Protein 1ZDR (pdb70)

Solvent-accessible surface area: 17623 Å² total; per-residue (Å²): 95,13,0,0,7,13,17,9,2,102,88,72,4,20,5,73,100,99,175,86,38,16,125,2,41,31,15,82,46,33,43,111,165,33,0,76,50,47,8,0,6,0,12,106,122,28,10,98,70,64,45,190,45,40,106,51,21,90,8,3,0,36,22,50,85,198,95,33,186,30,160,63,27,78,16,11,55,51,162,91,65,26,125,115,35,34,84,74,94,103,83,32,4,2,2,22,4,23,10,129,19,2,134,69,10,31,101,79,0,58,50,0,20,2,2,64,0,90,20,77,29,87,27,80,41,86,0,18,96,33,51,115,128,88,10,78,88,78,43,109,71,102,21,49,123,56,151,124,6,64,70,94,5,0,27,2,40,18,48,80,146,80,10,0,0,8,14,15,8,1,104,87,82,4,22,8,74,94,114,184,92,38,17,117,3,41,32,16,89,51,29,46,112,154,29,0,96,55,45,2,0,0,0,13,108,156,27,12,126,80,71,43,211,45,34,94,49,20,87,6,0,0,20,5,51,76,190,99,39,200,64,126,84,6,83,29,4,44,50,67,116,62,0,61,126,62,0,60,90,69,108,76,30,0,1,0,19,3,25,13,127,14,4,113,31,0,22,97,49,0,64,48,0,18,1,2,54,0,91,21,72,27,88,28,76,44,87,0,13,90,36,48,127,136,79,14,108,92,74,44,113,73,98,16,50,117,62,152,132,9,63,67,95,3,0,24,3,34,18,48,110

Organism: Geobacillus kaustophilus (strain HTA426) (NCBI:txid235909)

Secondary structure (DSSP, 8-state):
-EEEEEEEETT-EEEBTTB-SS--HHHHHHHHHHHTTSEEEEEHHHHHHH-SPPTTSEEEEE-S-TT---TT-EEE-SHHHHHHHHHT--S-EEEEE-HHHHHHHGGG--EEEEEEESS----SEEPPP--TTTEEEEEEEE---SSSS-S-EEEEEEEE-/-EEEEEEEETT-EEEBTTB-S---HHHHHHHHHHHTTSEEEE-HHHHHTT-S--TTSEEEEB-S-TT---SS---B-SHHHHTTTSTT-SS-EEEEE-HHHHHHTGGG--EEEEEEESS----SEEPPP--TTT-EEEEEEE---BTTB-S-EEEEEEE-

Sequence (321 aa):
MISHIVAMDENRVIGKDNRLPWHLPADLAYFKRVTMGHAIVMGRKTFEAIGRPLPGRDNVVVTGNRSFRPEGCLVLHSLEEVKQWIASRADEVFIIGGAELFRATMPIVDRLYVTKIFASFPGDTFYPPISDDEWEIVSYTPGGKDEKNPYEHAFIIYERKMISHIVAMDENRVIGKDNRLPWHLPADLAYFKRVTMGHAIVMGRKTFEAIGRPLPGRDNVVVTGNRSFRPEGCLVLHSLEEVKQWIASRADEVFIIGGAELFRATMPIVDRLYVTKIFASFPGDTFYPPISDDEWEIVSYTPGGKDEKNPYEHAFIIYER

CATH classification: 3.40.430.10

InterPro domains:
  IPR001796 Dihydrofolate reductase domain [PF00186] (1-160)
  IPR001796 Dihydrofolate reductase domain [PS51330] (1-160)
  IPR001796 Dihydrofolate reductase domain [cd00209] (2-159)
  IPR012259 Dihydrofolate reductase [PIRSF000194] (2-162)
  IPR012259 Dihydrofolate reductase [PTHR48069] (3-161)
  IPR017925 Dihydrofolate reductase conserved site [PS00075] (13-35)
  IPR024072 Dihydrofolate reductase-like domain superfamily [G3DSA:3.40.430.10] (1-164)
  IPR024072 Dihydrofolate reductase-like domain superfamily [SSF53597] (1-161)

Radius of gyration: 53.79 Å; Cα contacts (8 Å, |Δi|>4): 638; chains: 2; bounding box: 93×88×110 Å

Foldseek 3Di:
DEEEEAEAEPVQFGDDPLHGQFAAVVSVVVVCVVQAQEEEEEEDSVCVSVPADDPRYQYEYEDQDPVDDDPRYHYQRDPVSVVVVVVPDDDYYYHYDDLVVLVVCVVVHFKYWYKYWHDDGDHDGGHDDDDPQFKDWPDKAWDDDDPNGPTTIITTMIGTD/DEEEEAEAEPVQFRDDPLHGPFAAVVSVVVVCVVQAQAEEEEEDSVCVSVPDDDPRYQAEYEDQPPPDDQPNHNYAHDLVSVCVVPVPDPGYYYHYDDLVNQVSCVVSHFKYWYKYWHDDDDHDGGHDDDDPVQKDWPDKAWDDDDPRGPTTIITTMIGD

Structure (mmCIF, N/CA/C/O backbone):
data_1ZDR
#
_entry.id   1ZDR
#
_cell.length_a   104.650
_cell.length_b   104.650
_cell.length_c   116.370
_cell.angle_alpha   90.00
_cell.angle_beta   90.00
_cell.angle_gamma   90.00
#
_symmetry.space_group_name_H-M   'P 4 21 2'
#
loop_
_entity.id
_entity.type
_entity.pdbx_description
1 polymer 'dihydrofolate reductase'
2 non-polymer 'SULFATE ION'
3 non-polymer GLYCEROL
4 water water
#
loop_
_atom_site.group_PDB
_atom_site.id
_atom_site.type_symbol
_atom_site.label_atom_id
_atom_site.label_alt_id
_atom_site.label_comp_id
_atom_site.label_asym_id
_atom_site.label_entity_id
_atom_site.label_seq_id
_atom_site.pdbx_PDB_ins_code
_atom_site.Cartn_x
_atom_site.Cartn_y
_atom_site.Cartn_z
_atom_site.occupancy
_atom_site.B_iso_or_equiv
_atom_site.auth_seq_id
_atom_site.auth_comp_id
_atom_site.auth_asym_id
_atom_site.auth_atom_id
_atom_site.pdbx_PDB_model_num
ATOM 1 N N . MET A 1 1 ? 25.219 15.658 -4.437 1.00 30.20 1 MET A N 1
ATOM 2 C CA . MET A 1 1 ? 25.934 14.459 -4.960 1.00 36.51 1 MET A CA 1
ATOM 3 C C . MET A 1 1 ? 25.516 13.186 -4.209 1.00 29.08 1 MET A C 1
ATOM 4 O O . MET A 1 1 ? 24.816 13.256 -3.232 1.00 24.42 1 MET A O 1
ATOM 9 N N . ILE A 1 2 ? 26.057 12.050 -4.635 1.00 27.19 2 ILE A N 1
ATOM 10 C CA . ILE A 1 2 ? 25.768 10.756 -4.013 1.00 26.99 2 ILE A CA 1
ATOM 11 C C . ILE A 1 2 ? 27.020 10.365 -3.169 1.00 25.04 2 ILE A C 1
ATOM 12 O O . ILE A 1 2 ? 28.134 10.428 -3.680 1.00 22.08 2 ILE A O 1
ATOM 17 N N . SER A 1 3 ? 26.804 9.928 -1.929 1.00 22.36 3 SER A N 1
ATOM 18 C CA . SER A 1 3 ? 27.867 9.614 -0.967 1.00 21.10 3 SER A CA 1
ATOM 19 C C . SER A 1 3 ? 27.724 8.226 -0.335 1.00 26.76 3 SER A C 1
ATOM 20 O O . SER A 1 3 ? 26.627 7.691 -0.295 1.00 21.54 3 SER A O 1
ATOM 23 N N . HIS A 1 4 ? 28.827 7.638 0.142 1.00 22.42 4 HIS A N 1
ATOM 24 C CA . HIS A 1 4 ? 28.754 6.369 0.870 1.00 17.41 4 HIS A CA 1
ATOM 25 C C . HIS A 1 4 ? 28.926 6.805 2.342 1.00 18.13 4 HIS A C 1
ATOM 26 O O . HIS A 1 4 ? 29.659 7.753 2.623 1.00 18.82 4 HIS A O 1
ATOM 33 N N . ILE A 1 5 ? 28.262 6.153 3.282 1.00 15.14 5 ILE A N 1
ATOM 34 C CA . ILE A 1 5 ? 28.571 6.450 4.661 1.00 16.83 5 ILE A CA 1
ATOM 35 C C . ILE A 1 5 ? 28.681 5.057 5.257 1.00 24.99 5 ILE A C 1
ATOM 36 O O . ILE A 1 5 ? 27.778 4.214 5.077 1.00 21.74 5 ILE A O 1
ATOM 41 N N . VAL A 1 6 ? 29.777 4.802 5.965 1.00 22.56 6 VAL A N 1
ATOM 42 C CA . VAL A 1 6 ? 30.045 3.440 6.488 1.00 20.68 6 VAL A CA 1
ATOM 43 C C . VAL A 1 6 ? 31.004 3.456 7.678 1.00 24.57 6 VAL A C 1
ATOM 44 O O . VAL A 1 6 ? 31.844 4.350 7.821 1.00 20.40 6 VAL A O 1
ATOM 48 N N . ALA A 1 7 ? 30.872 2.456 8.534 1.00 18.81 7 ALA A N 1
ATOM 49 C CA . ALA A 1 7 ? 31.745 2.304 9.694 1.00 20.83 7 ALA A CA 1
ATOM 50 C C . ALA A 1 7 ? 32.402 0.950 9.469 1.00 16.05 7 ALA A C 1
ATOM 51 O O . ALA A 1 7 ? 31.703 -0.011 9.162 1.00 20.38 7 ALA A O 1
ATOM 53 N N . MET A 1 8 ? 33.733 0.894 9.586 1.00 19.52 8 MET A N 1
ATOM 54 C CA . MET A 1 8 ? 34.516 -0.330 9.336 1.00 18.85 8 MET A CA 1
ATOM 55 C C . MET A 1 8 ? 35.727 -0.374 10.280 1.00 24.00 8 MET A C 1
ATOM 56 O O . MET A 1 8 ? 36.197 0.666 10.742 1.00 19.73 8 MET A O 1
ATOM 61 N N . ASP A 1 9 ? 36.256 -1.572 10.521 1.00 21.17 9 ASP A N 1
ATOM 62 C CA . ASP A 1 9 ? 37.408 -1.699 11.414 1.00 19.52 9 ASP A CA 1
ATOM 63 C C . ASP A 1 9 ? 38.728 -1.717 10.625 1.00 20.81 9 ASP A C 1
ATOM 64 O O . ASP A 1 9 ? 38.744 -1.464 9.425 1.00 20.07 9 ASP A O 1
ATOM 69 N N . GLU A 1 10 ? 39.834 -2.053 11.279 1.00 19.90 10 GLU A N 1
ATOM 70 C CA . GLU A 1 10 ? 41.168 -2.024 10.652 1.00 22.43 10 GLU A CA 1
ATOM 71 C C . GLU A 1 10 ? 41.323 -2.948 9.497 1.00 25.16 10 GLU A C 1
ATOM 72 O O . GLU A 1 10 ? 42.270 -2.818 8.733 1.00 22.85 10 GLU A O 1
ATOM 78 N N . ASN A 1 11 ? 40.455 -3.963 9.431 1.00 18.05 11 ASN A N 1
ATOM 79 C CA . ASN A 1 11 ? 40.544 -4.886 8.300 1.00 23.45 11 ASN A CA 1
ATOM 80 C C . ASN A 1 11 ? 39.352 -4.688 7.359 1.00 24.74 11 ASN A C 1
ATOM 81 O O . ASN A 1 11 ? 39.049 -5.534 6.525 1.00 19.31 11 ASN A O 1
ATOM 86 N N . ARG A 1 12 ? 38.684 -3.549 7.513 1.00 22.07 12 ARG A N 1
ATOM 87 C CA . ARG A 1 12 ? 37.518 -3.183 6.705 1.00 19.06 12 ARG A CA 1
ATOM 88 C C . ARG A 1 12 ? 36.315 -4.020 6.952 1.00 21.05 12 ARG A C 1
ATOM 89 O O . ARG A 1 12 ? 35.436 -4.046 6.118 1.00 20.15 12 ARG A O 1
ATOM 97 N N . VAL A 1 13 ? 36.262 -4.704 8.093 1.00 19.27 13 VAL A N 1
ATOM 98 C CA . VAL A 1 13 ? 35.055 -5.466 8.409 1.00 21.86 13 VAL A CA 1
ATOM 99 C C . VAL A 1 13 ? 33.887 -4.479 8.551 1.00 21.75 13 VAL A C 1
ATOM 100 O O . VAL A 1 13 ? 34.027 -3.446 9.214 1.00 19.08 13 VAL A O 1
ATOM 104 N N . ILE A 1 14 ? 32.745 -4.783 7.950 1.00 18.44 14 ILE A N 1
ATOM 105 C CA . ILE A 1 14 ? 31.601 -3.909 8.173 1.00 21.24 14 ILE A CA 1
ATOM 106 C C . ILE A 1 14 ? 30.457 -4.700 8.804 1.00 28.41 14 ILE A C 1
ATOM 107 O O . ILE A 1 14 ? 29.433 -4.135 9.198 1.00 21.70 14 ILE A O 1
ATOM 112 N N . GLY A 1 15 ? 30.616 -6.010 8.921 1.00 18.09 15 GLY A N 1
ATOM 113 C CA . GLY A 1 15 ? 29.535 -6.774 9.553 1.00 20.54 15 GLY A CA 1
ATOM 114 C C . GLY A 1 15 ? 29.952 -8.212 9.869 1.00 23.55 15 GLY A C 1
ATOM 115 O O . GLY A 1 15 ? 30.964 -8.705 9.348 1.00 23.54 15 GLY A O 1
ATOM 116 N N . LYS A 1 16 ? 29.188 -8.870 10.744 1.00 22.71 16 LYS A N 1
ATOM 117 C CA . LYS A 1 16 ? 29.413 -10.272 11.104 1.00 22.19 16 LYS A CA 1
ATOM 118 C C . LYS A 1 16 ? 27.992 -10.837 11.427 1.00 30.84 16 LYS A C 1
ATOM 119 O O . LYS A 1 16 ? 27.327 -10.327 12.312 1.00 25.03 16 LYS A O 1
ATOM 125 N N . ASP A 1 17 ? 27.556 -11.869 10.717 1.00 25.53 17 ASP A N 1
ATOM 126 C CA . ASP A 1 17 ? 26.252 -12.524 10.957 1.00 36.46 17 ASP A CA 1
ATOM 127 C C . ASP A 1 17 ? 25.128 -11.485 10.892 1.00 39.62 17 ASP A C 1
ATOM 128 O O . ASP A 1 17 ? 24.260 -11.443 11.757 1.00 39.44 17 ASP A O 1
ATOM 133 N N . ASN A 1 18 ? 25.206 -10.629 9.888 1.00 34.43 18 ASN A N 1
ATOM 134 C CA . ASN A 1 18 ? 24.238 -9.583 9.665 1.00 42.06 18 ASN A CA 1
ATOM 135 C C . ASN A 1 18 ? 24.074 -8.595 10.764 1.00 42.05 18 ASN A C 1
ATOM 136 O O . ASN A 1 18 ? 23.068 -7.889 10.820 1.00 33.99 18 ASN A O 1
ATOM 141 N N . ARG A 1 19 ? 25.052 -8.547 11.654 1.00 31.40 19 ARG A N 1
ATOM 142 C CA . ARG A 1 19 ? 25.026 -7.559 12.721 1.00 29.55 19 ARG A CA 1
ATOM 143 C C . ARG A 1 19 ? 26.391 -6.872 12.771 1.00 35.07 19 ARG A C 1
ATOM 144 O O . ARG A 1 19 ? 27.320 -7.235 12.034 1.00 30.24 19 ARG A O 1
ATOM 152 N N . LEU A 1 20 ? 26.500 -5.884 13.646 1.00 31.19 20 LEU A N 1
ATOM 153 C CA . LEU A 1 20 ? 27.729 -5.135 13.863 1.00 38.82 20 LEU A CA 1
ATOM 154 C C . LEU A 1 20 ? 28.460 -5.785 15.019 1.00 36.94 20 LEU A C 1
ATOM 155 O O . LEU A 1 20 ? 27.842 -6.061 16.057 1.00 32.08 20 LEU A O 1
ATOM 160 N N . PRO A 1 21 ? 29.778 -6.047 14.871 1.00 30.39 21 PRO A N 1
ATOM 161 C CA . PRO A 1 21 ? 30.492 -6.672 15.996 1.00 23.09 21 PRO A CA 1
ATOM 162 C C . PRO A 1 21 ? 30.910 -5.718 17.088 1.00 33.53 21 PRO A C 1
ATOM 163 O O . PRO A 1 21 ? 31.491 -6.129 18.081 1.00 31.84 21 PRO A O 1
ATOM 167 N N . TRP A 1 22 ? 30.620 -4.471 16.901 1.00 28.42 22 TRP A N 1
ATOM 168 C CA . TRP A 1 22 ? 30.965 -3.461 17.885 1.00 27.25 22 TRP A CA 1
ATOM 169 C C . TRP A 1 22 ? 29.705 -2.695 18.232 1.00 29.37 22 TRP A C 1
ATOM 170 O O . TRP A 1 22 ? 28.687 -2.862 17.553 1.00 28.10 22 TRP A O 1
ATOM 181 N N . HIS A 1 23 ? 29.744 -1.852 19.222 1.00 29.66 23 HIS A N 1
ATOM 182 C CA . HIS A 1 23 ? 28.641 -0.978 19.582 1.00 34.13 23 HIS A CA 1
ATOM 183 C C . HIS A 1 23 ? 29.335 0.333 19.821 1.00 34.29 23 HIS A C 1
ATOM 184 O O . HIS A 1 23 ? 30.143 0.434 20.727 1.00 35.80 23 HIS A O 1
ATOM 191 N N . LEU A 1 24 ? 29.083 1.354 18.992 1.00 30.31 24 LEU A N 1
ATOM 192 C CA . LEU A 1 24 ? 29.751 2.649 19.140 1.00 30.83 24 LEU A CA 1
ATOM 193 C C . LEU A 1 24 ? 28.753 3.739 19.024 1.00 31.70 24 LEU A C 1
ATOM 194 O O . LEU A 1 24 ? 28.538 4.276 17.932 1.00 31.36 24 LEU A O 1
ATOM 199 N N . PRO A 1 25 ? 28.117 4.092 20.142 1.00 27.33 25 PRO A N 1
ATOM 200 C CA . PRO A 1 25 ? 27.107 5.140 20.174 1.00 31.11 25 PRO A CA 1
ATOM 201 C C . PRO A 1 25 ? 27.552 6.414 19.457 1.00 29.85 25 PRO A C 1
ATOM 202 O O . PRO A 1 25 ? 26.758 7.056 18.740 1.00 35.50 25 PRO A O 1
ATOM 206 N N . ALA A 1 26 ? 28.807 6.801 19.668 1.00 26.84 26 ALA A N 1
ATOM 207 C CA . ALA A 1 26 ? 29.296 8.036 19.025 1.00 26.25 26 ALA A CA 1
ATOM 208 C C . ALA A 1 26 ? 29.088 7.956 17.492 1.00 21.63 26 ALA A C 1
ATOM 209 O O . ALA A 1 26 ? 28.685 8.940 16.860 1.00 24.33 26 ALA A O 1
ATOM 211 N N . ASP A 1 27 ? 29.358 6.792 16.908 1.00 21.74 27 ASP A N 1
ATOM 212 C CA . ASP A 1 27 ? 29.172 6.627 15.465 1.00 18.52 27 ASP A CA 1
ATOM 213 C C . ASP A 1 27 ? 27.723 6.572 15.055 1.00 27.71 27 ASP A C 1
ATOM 214 O O . ASP A 1 27 ? 27.354 7.065 13.988 1.00 22.86 27 ASP A O 1
ATOM 219 N N . LEU A 1 28 ? 26.881 5.961 15.887 1.00 26.40 28 LEU A N 1
ATOM 220 C CA . LEU A 1 28 ? 25.465 5.949 15.559 1.00 25.08 28 LEU A CA 1
ATOM 221 C C . LEU A 1 28 ? 24.917 7.368 15.601 1.00 24.71 28 LEU A C 1
ATOM 222 O O . LEU A 1 28 ? 24.076 7.730 14.777 1.00 25.94 28 LEU A O 1
ATOM 227 N N . ALA A 1 29 ? 25.351 8.169 16.551 1.00 21.59 29 ALA A N 1
ATOM 228 C CA . ALA A 1 29 ? 24.854 9.548 16.645 1.00 26.47 29 ALA A CA 1
ATOM 229 C C . ALA A 1 29 ? 25.313 10.394 15.457 1.00 19.02 29 ALA A C 1
ATOM 230 O O . ALA A 1 29 ? 24.579 11.253 14.966 1.00 25.07 29 ALA A O 1
ATOM 232 N N . TYR A 1 30 ? 26.543 10.158 14.992 1.00 23.34 30 TYR A N 1
ATOM 233 C CA . TYR A 1 30 ? 27.156 10.859 13.860 1.00 22.68 30 TYR A CA 1
ATOM 234 C C . TYR A 1 30 ? 26.375 10.487 12.615 1.00 14.77 30 TYR A C 1
ATOM 235 O O . TYR A 1 30 ? 25.957 11.360 11.850 1.00 23.32 30 TYR A O 1
ATOM 244 N N . PHE A 1 31 ? 26.166 9.181 12.419 1.00 21.14 31 PHE A N 1
ATOM 245 C CA . PHE A 1 31 ? 25.386 8.704 11.277 1.00 17.05 31 PHE A CA 1
ATOM 246 C C . PHE A 1 31 ? 24.016 9.401 11.229 1.00 20.82 31 PHE A C 1
ATOM 247 O O . PHE A 1 31 ? 23.584 9.877 10.174 1.00 20.52 31 PHE A O 1
ATOM 255 N N . LYS A 1 32 ? 23.381 9.436 12.384 1.00 21.27 32 LYS A N 1
ATOM 256 C CA . LYS A 1 32 ? 22.032 10.007 12.458 1.00 19.98 32 LYS A CA 1
ATOM 257 C C . LYS A 1 32 ? 22.037 11.496 12.166 1.00 23.68 32 LYS A C 1
ATOM 258 O O . LYS A 1 32 ? 21.174 12.004 11.428 1.00 25.09 32 LYS A O 1
ATOM 264 N N . ARG A 1 33 ? 23.032 12.200 12.703 1.00 21.02 33 ARG A N 1
ATOM 265 C CA . ARG A 1 33 ? 23.116 13.649 12.497 1.00 29.70 33 ARG A CA 1
ATOM 266 C C . ARG A 1 33 ? 23.410 13.928 10.991 1.00 28.88 33 ARG A C 1
ATOM 267 O O . ARG A 1 33 ? 22.797 14.784 10.358 1.00 26.88 33 ARG A O 1
ATOM 275 N N . VAL A 1 34 ? 24.298 13.145 10.399 1.00 22.40 34 VAL A N 1
ATOM 276 C CA . VAL A 1 34 ? 24.683 13.371 9.018 1.00 22.68 34 VAL A CA 1
ATOM 277 C C . VAL A 1 34 ? 23.564 13.034 8.041 1.00 23.52 34 VAL A C 1
ATOM 278 O O . VAL A 1 34 ? 23.342 13.730 7.066 1.00 23.98 34 VAL A O 1
ATOM 282 N N . THR A 1 35 ? 22.870 11.922 8.279 1.00 20.16 35 THR A N 1
ATOM 283 C CA . THR A 1 35 ? 21.817 11.544 7.352 1.00 18.83 35 THR A CA 1
ATOM 284 C C . THR A 1 35 ? 20.437 12.206 7.587 1.00 17.28 35 THR A C 1
ATOM 285 O O . THR A 1 35 ? 19.562 12.149 6.691 1.00 22.16 35 THR A O 1
ATOM 289 N N . MET A 1 36 ? 20.214 12.794 8.753 1.00 24.35 36 MET A N 1
ATOM 290 C CA . MET A 1 36 ? 18.894 13.400 9.039 1.00 21.66 36 MET A CA 1
ATOM 291 C C . MET A 1 36 ? 18.340 14.301 7.907 1.00 32.23 36 MET A C 1
ATOM 292 O O . MET A 1 36 ? 19.050 15.152 7.372 1.00 29.10 36 MET A O 1
ATOM 297 N N . GLY A 1 37 ? 17.076 14.100 7.536 1.00 24.33 37 GLY A N 1
ATOM 298 C CA . GLY A 1 37 ? 16.468 14.914 6.479 1.00 23.99 37 GLY A CA 1
ATOM 299 C C . GLY A 1 37 ? 16.934 14.573 5.083 1.00 26.91 37 GLY A C 1
ATOM 300 O O . GLY A 1 37 ? 16.566 15.227 4.117 1.00 27.03 37 GLY A O 1
ATOM 301 N N . HIS A 1 38 ? 17.728 13.517 4.943 1.00 23.24 38 HIS A N 1
ATOM 302 C CA . HIS A 1 38 ? 18.215 13.133 3.609 1.00 22.71 38 HIS A CA 1
ATOM 303 C C . HIS A 1 38 ? 17.783 11.721 3.177 1.00 21.11 38 HIS A C 1
ATOM 304 O O . HIS A 1 38 ? 17.340 10.922 3.992 1.00 27.07 38 HIS A O 1
ATOM 311 N N . ALA A 1 39 ? 17.930 11.409 1.894 1.00 17.64 39 ALA A N 1
ATOM 312 C CA . ALA A 1 39 ? 17.633 10.054 1.434 1.00 22.17 39 ALA A CA 1
ATOM 313 C C . ALA A 1 39 ? 18.772 9.132 1.875 1.00 26.13 39 ALA A C 1
ATOM 314 O O . ALA A 1 39 ? 19.955 9.543 1.828 1.00 22.31 39 ALA A O 1
ATOM 316 N N . ILE A 1 40 ? 18.424 7.928 2.324 1.00 20.22 40 ILE A N 1
ATOM 317 C CA . ILE A 1 40 ? 19.414 6.900 2.642 1.00 20.15 40 ILE A CA 1
ATOM 318 C C . ILE A 1 40 ? 18.983 5.749 1.737 1.00 29.04 40 ILE A C 1
ATOM 319 O O . ILE A 1 40 ? 17.776 5.465 1.623 1.00 25.41 40 ILE A O 1
ATOM 324 N N . VAL A 1 41 ? 19.962 5.097 1.096 1.00 21.13 41 VAL A N 1
ATOM 325 C CA . VAL A 1 41 ? 19.713 4.049 0.111 1.00 20.99 41 VAL A CA 1
ATOM 326 C C . VAL A 1 41 ? 20.387 2.795 0.619 1.00 23.52 41 VAL A C 1
ATOM 327 O O . VAL A 1 41 ? 21.581 2.803 0.983 1.00 21.45 41 VAL A O 1
ATOM 331 N N . MET A 1 42 ? 19.643 1.696 0.673 1.00 21.94 42 MET A N 1
ATOM 332 C CA . MET A 1 42 ? 20.242 0.459 1.235 1.00 19.39 42 MET A CA 1
ATOM 333 C C . MET A 1 42 ? 19.774 -0.790 0.480 1.00 27.49 42 MET A C 1
ATOM 334 O O . MET A 1 42 ? 18.760 -0.737 -0.224 1.00 24.13 42 MET A O 1
ATOM 339 N N . GLY A 1 43 ? 20.514 -1.901 0.599 1.00 24.27 43 GLY A N 1
ATOM 340 C CA . GLY A 1 43 ? 20.070 -3.125 -0.053 1.00 26.08 43 GLY A CA 1
ATOM 341 C C . GLY A 1 43 ? 19.077 -3.856 0.855 1.00 26.54 43 GLY A C 1
ATOM 342 O O . GLY A 1 43 ? 18.776 -3.427 1.983 1.00 23.74 43 GLY A O 1
ATOM 343 N N . ARG A 1 44 ? 18.555 -4.974 0.384 1.00 27.52 44 ARG A N 1
ATOM 344 C CA . ARG A 1 44 ? 17.578 -5.722 1.162 1.00 26.55 44 ARG A CA 1
ATOM 345 C C . ARG A 1 44 ? 18.046 -6.223 2.521 1.00 23.78 44 ARG A C 1
ATOM 346 O O . ARG A 1 44 ? 17.293 -6.104 3.512 1.00 27.60 44 ARG A O 1
ATOM 354 N N . LYS A 1 45 ? 19.261 -6.776 2.586 1.00 26.62 45 LYS A N 1
ATOM 355 C CA . LYS A 1 45 ? 19.781 -7.293 3.874 1.00 33.01 45 LYS A CA 1
ATOM 356 C C . LYS A 1 45 ? 19.879 -6.173 4.914 1.00 31.71 45 LYS A C 1
ATOM 357 O O . LYS A 1 45 ? 19.524 -6.319 6.100 1.00 27.84 45 LYS A O 1
ATOM 363 N N . THR A 1 46 ? 20.329 -5.024 4.450 1.00 27.64 46 THR A N 1
ATOM 364 C CA . THR A 1 46 ? 20.448 -3.887 5.357 1.00 25.98 46 THR A CA 1
ATOM 365 C C . THR A 1 46 ? 19.083 -3.453 5.876 1.00 24.98 46 THR A C 1
ATOM 366 O O . THR A 1 46 ? 18.923 -3.209 7.086 1.00 26.80 46 THR A O 1
ATOM 370 N N . PHE A 1 47 ? 18.113 -3.350 4.976 1.00 23.47 47 PHE A N 1
ATOM 371 C CA . PHE A 1 47 ? 16.777 -2.949 5.409 1.00 24.30 47 PHE A CA 1
ATOM 372 C C . PHE A 1 47 ? 16.250 -3.977 6.415 1.00 31.48 47 PHE A C 1
ATOM 373 O O . PHE A 1 47 ? 15.705 -3.631 7.461 1.00 26.92 47 PHE A O 1
ATOM 381 N N . GLU A 1 48 ? 16.436 -5.250 6.089 1.00 34.28 48 GLU A N 1
ATOM 382 C CA . GLU A 1 48 ? 15.961 -6.305 6.961 1.00 42.08 48 GLU A CA 1
ATOM 383 C C . GLU A 1 48 ? 16.584 -6.226 8.343 1.00 39.53 48 GLU A C 1
ATOM 384 O O . GLU A 1 48 ? 15.896 -6.398 9.339 1.00 38.44 48 GLU A O 1
ATOM 390 N N . ALA A 1 49 ? 17.886 -5.967 8.424 1.00 37.72 49 ALA A N 1
ATOM 391 C CA . ALA A 1 49 ? 18.508 -5.880 9.741 1.00 35.94 49 ALA A CA 1
ATOM 392 C C . ALA A 1 49 ? 17.970 -4.677 10.499 1.00 43.05 49 ALA A C 1
ATOM 393 O O . ALA A 1 49 ? 17.923 -4.695 11.717 1.00 40.03 49 ALA A O 1
ATOM 395 N N . ILE A 1 50 ? 17.566 -3.621 9.797 1.00 42.48 50 ILE A N 1
ATOM 396 C CA . ILE A 1 50 ? 17.009 -2.453 10.457 1.00 40.33 50 ILE A CA 1
ATOM 397 C C . ILE A 1 50 ? 15.561 -2.740 10.866 1.00 40.95 50 ILE A C 1
ATOM 398 O O . ILE A 1 50 ? 15.120 -2.307 11.942 1.00 46.13 50 ILE A O 1
ATOM 403 N N . GLY A 1 51 ? 14.846 -3.466 10.009 1.00 42.64 51 GLY A N 1
ATOM 404 C CA . GLY A 1 51 ? 13.468 -3.855 10.314 1.00 41.25 51 GLY A CA 1
ATOM 405 C C . GLY A 1 51 ? 12.364 -2.847 9.981 1.00 48.34 51 GLY A C 1
ATOM 406 O O . GLY A 1 51 ? 11.229 -3.232 9.678 1.00 42.52 51 GLY A O 1
ATOM 407 N N . ARG A 1 52 ? 12.686 -1.554 10.040 1.00 43.65 52 ARG A N 1
ATOM 408 C CA . ARG A 1 52 ? 11.729 -0.491 9.747 1.00 40.41 52 ARG A CA 1
ATOM 409 C C . ARG A 1 52 ? 12.454 0.741 9.180 1.00 38.52 52 ARG A C 1
ATOM 410 O O . ARG A 1 52 ? 13.644 0.922 9.405 1.00 38.01 52 ARG A O 1
ATOM 418 N N . PRO A 1 53 ? 11.747 1.584 8.408 1.00 36.61 53 PRO A N 1
ATOM 419 C CA . PRO A 1 53 ? 12.432 2.764 7.868 1.00 33.82 53 PRO A CA 1
ATOM 420 C C . PRO A 1 53 ? 12.940 3.619 9.011 1.00 34.22 53 PRO A C 1
ATOM 421 O O . PRO A 1 53 ? 12.339 3.644 10.097 1.00 31.92 53 PRO A O 1
ATOM 425 N N . LEU A 1 54 ? 14.066 4.296 8.801 1.00 30.14 54 LEU A N 1
ATOM 426 C CA . LEU A 1 54 ? 14.609 5.173 9.855 1.00 21.50 54 LEU A CA 1
ATOM 427 C C . LEU A 1 54 ? 13.824 6.492 9.811 1.00 24.40 54 LEU A C 1
ATOM 428 O O . LEU A 1 54 ? 13.662 7.090 8.745 1.00 28.94 54 LEU A O 1
ATOM 433 N N . PRO A 1 55 ? 13.322 6.962 10.964 1.00 35.73 55 PRO A N 1
ATOM 434 C CA . PRO A 1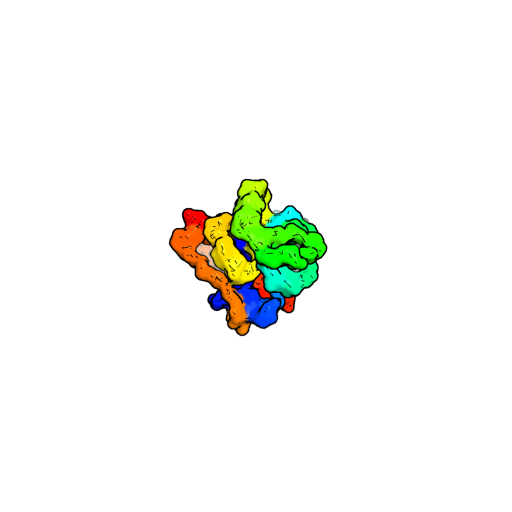 55 ? 12.546 8.218 10.937 1.00 29.53 55 PRO A CA 1
ATOM 435 C C . PRO A 1 55 ? 13.344 9.477 10.600 1.00 32.16 55 PRO A C 1
ATOM 436 O O . PRO A 1 55 ? 14.511 9.592 10.994 1.00 28.45 55 PRO A O 1
ATOM 440 N N . GLY A 1 56 ? 12.714 10.406 9.873 1.00 22.43 56 GLY A N 1
ATOM 441 C CA . GLY A 1 56 ? 13.400 11.656 9.527 1.00 30.14 56 GLY A CA 1
ATOM 442 C C . GLY A 1 56 ? 14.271 11.561 8.273 1.00 29.12 56 GLY A C 1
ATOM 443 O O . GLY A 1 56 ? 14.834 12.570 7.795 1.00 28.24 56 GLY A O 1
ATOM 444 N N . ARG A 1 57 ? 14.387 10.339 7.742 1.00 29.17 57 ARG A N 1
ATOM 445 C CA . ARG A 1 57 ? 15.148 10.078 6.515 1.00 29.14 57 ARG A CA 1
ATOM 446 C C . ARG A 1 57 ? 14.182 9.602 5.438 1.00 26.38 57 ARG A C 1
ATOM 447 O O . ARG A 1 57 ? 13.155 8.988 5.755 1.00 26.89 57 ARG A O 1
ATOM 455 N N . ASP A 1 58 ? 14.522 9.818 4.168 1.00 26.54 58 ASP A N 1
ATOM 456 C CA . ASP A 1 58 ? 13.694 9.283 3.073 1.00 27.46 58 ASP A CA 1
ATOM 457 C C . ASP A 1 58 ? 14.333 7.904 2.797 1.00 33.08 58 ASP A C 1
ATOM 458 O O . ASP A 1 58 ? 15.449 7.825 2.246 1.00 26.30 58 ASP A O 1
ATOM 463 N N . ASN A 1 59 ? 13.679 6.828 3.226 1.00 28.28 59 ASN A N 1
ATOM 464 C CA . ASN A 1 59 ? 14.233 5.474 3.071 1.00 26.87 59 ASN A CA 1
ATOM 465 C C . ASN A 1 59 ? 14.051 4.842 1.707 1.00 28.88 59 ASN A C 1
ATOM 466 O O . ASN A 1 59 ? 12.931 4.709 1.183 1.00 24.00 59 ASN A O 1
ATOM 471 N N . VAL A 1 60 ? 15.162 4.443 1.115 1.00 20.08 60 VAL A N 1
ATOM 472 C CA . VAL A 1 60 ? 15.135 3.844 -0.219 1.00 17.66 60 VAL A CA 1
ATOM 473 C C . VAL A 1 60 ? 15.783 2.473 -0.213 1.00 30.62 60 VAL A C 1
ATOM 474 O O . VAL A 1 60 ? 16.932 2.334 0.267 1.00 21.78 60 VAL A O 1
ATOM 478 N N . VAL A 1 61 ? 15.081 1.456 -0.737 1.00 22.68 61 VAL A N 1
ATOM 479 C CA . VAL A 1 61 ? 15.672 0.112 -0.788 1.00 24.27 61 VAL A CA 1
ATOM 480 C C . VAL A 1 61 ? 15.899 -0.340 -2.210 1.00 28.50 61 VAL A C 1
ATOM 481 O O . VAL A 1 61 ? 15.028 -0.175 -3.061 1.00 31.26 61 VAL A O 1
ATOM 485 N N . VAL A 1 62 ? 17.070 -0.899 -2.493 1.00 25.09 62 VAL A N 1
ATOM 486 C CA . VAL A 1 62 ? 17.346 -1.372 -3.854 1.00 28.96 62 VAL A CA 1
ATOM 487 C C . VAL A 1 62 ? 17.309 -2.915 -3.834 1.00 33.39 62 VAL A C 1
ATOM 488 O O . VAL A 1 62 ? 18.210 -3.539 -3.277 1.00 31.70 62 VAL A O 1
ATOM 492 N N . THR A 1 63 ? 16.235 -3.511 -4.382 1.00 31.89 63 THR A N 1
ATOM 493 C CA . THR A 1 63 ? 16.059 -4.983 -4.501 1.00 30.39 63 THR A CA 1
ATOM 494 C C . THR A 1 63 ? 15.219 -5.217 -5.758 1.00 35.58 63 THR A C 1
ATOM 495 O O . THR A 1 63 ? 14.382 -4.380 -6.128 1.00 33.39 63 THR A O 1
ATOM 499 N N . GLY A 1 64 ? 15.419 -6.372 -6.375 1.00 37.96 64 GLY A N 1
ATOM 500 C CA . GLY A 1 64 ? 14.704 -6.678 -7.598 1.00 45.35 64 GLY A CA 1
ATOM 501 C C . GLY A 1 64 ? 13.268 -7.136 -7.390 1.00 47.29 64 GLY A C 1
ATOM 502 O O . GLY A 1 64 ? 12.389 -6.818 -8.191 1.00 50.80 64 GLY A O 1
ATOM 503 N N . ASN A 1 65 ? 13.009 -7.844 -6.300 1.00 41.49 65 ASN A N 1
ATOM 504 C CA . ASN A 1 65 ? 11.667 -8.339 -6.095 1.00 47.54 65 ASN A CA 1
ATOM 505 C C . ASN A 1 65 ? 10.533 -7.332 -6.017 1.00 36.65 65 ASN A C 1
ATOM 506 O O . ASN A 1 65 ? 10.456 -6.517 -5.099 1.00 45.10 65 ASN A O 1
ATOM 511 N N . ARG A 1 66 ? 9.608 -7.394 -6.965 1.00 41.29 66 ARG A N 1
ATOM 512 C CA . ARG A 1 66 ? 8.515 -6.445 -6.949 1.00 39.10 66 ARG A CA 1
ATOM 513 C C . ARG A 1 66 ? 7.527 -6.694 -5.816 1.00 33.88 66 ARG A C 1
ATOM 514 O O . ARG A 1 66 ? 6.698 -5.837 -5.526 1.00 41.34 66 ARG A O 1
ATOM 522 N N . SER A 1 67 ? 7.656 -7.825 -5.130 1.00 34.45 67 SER A N 1
ATOM 523 C CA . SER A 1 67 ? 6.741 -8.141 -4.035 1.00 41.76 67 SER A CA 1
ATOM 524 C C . SER A 1 67 ? 7.256 -7.607 -2.700 1.00 43.95 67 SER A C 1
ATOM 525 O O . SER A 1 67 ? 6.528 -7.561 -1.697 1.00 37.77 67 SER A O 1
ATOM 528 N N . PHE A 1 68 ? 8.523 -7.226 -2.700 1.00 40.05 68 PHE A N 1
ATOM 529 C CA . PHE A 1 68 ? 9.151 -6.645 -1.520 1.00 43.15 68 PHE A CA 1
ATOM 530 C C . PHE A 1 68 ? 8.689 -5.189 -1.505 1.00 38.80 68 PHE A C 1
ATOM 531 O O . PHE A 1 68 ? 9.009 -4.420 -2.400 1.00 32.62 68 PHE A O 1
ATOM 539 N N . ARG A 1 69 ? 7.891 -4.818 -0.508 1.00 34.54 69 ARG A N 1
ATOM 540 C CA . ARG A 1 69 ? 7.402 -3.460 -0.460 1.00 35.02 69 ARG A CA 1
ATOM 541 C C . ARG A 1 69 ? 7.115 -3.042 0.932 1.00 38.63 69 ARG A C 1
ATOM 542 O O . ARG A 1 69 ? 5.963 -2.887 1.310 1.00 39.04 69 ARG A O 1
ATOM 550 N N . PRO A 1 70 ? 8.160 -2.818 1.729 1.00 44.09 70 PRO A N 1
ATOM 551 C CA . PRO A 1 70 ? 7.891 -2.403 3.107 1.00 32.20 70 PRO A CA 1
ATOM 552 C C . PRO A 1 70 ? 7.212 -1.036 3.138 1.00 35.38 70 PRO A C 1
ATOM 553 O O . PRO A 1 70 ? 7.378 -0.185 2.243 1.00 33.22 70 PRO A O 1
ATOM 557 N N . GLU A 1 71 ? 6.410 -0.824 4.163 1.00 36.98 71 GLU A N 1
ATOM 558 C CA . GLU A 1 71 ? 5.715 0.428 4.262 1.00 35.94 71 GLU A CA 1
ATOM 559 C C . GLU A 1 71 ? 6.723 1.516 4.565 1.00 38.94 71 GLU A C 1
ATOM 560 O O . GLU A 1 71 ? 7.706 1.298 5.291 1.00 37.53 71 GLU A O 1
ATOM 566 N N . GLY A 1 72 ? 6.476 2.677 3.995 1.00 33.05 72 GLY A N 1
ATOM 567 C CA . GLY A 1 72 ? 7.338 3.819 4.245 1.00 45.18 72 GLY A CA 1
ATOM 568 C C . GLY A 1 72 ? 8.660 3.840 3.499 1.00 42.35 72 GLY A C 1
ATOM 569 O O . GLY A 1 72 ? 9.588 4.516 3.935 1.00 46.01 72 GLY A O 1
ATOM 570 N N . CYS A 1 73 ? 8.762 3.115 2.393 1.00 35.44 73 CYS A N 1
ATOM 571 C CA . CYS A 1 73 ? 10.014 3.101 1.630 1.00 29.17 73 CYS A CA 1
ATOM 572 C C . CYS A 1 73 ? 9.805 3.159 0.142 1.00 32.61 73 CYS A C 1
ATOM 573 O O . CYS A 1 73 ? 8.810 2.641 -0.378 1.00 37.41 73 CYS A O 1
ATOM 576 N N . LEU A 1 74 ? 10.735 3.795 -0.545 1.00 28.62 74 LEU A N 1
ATOM 577 C CA . LEU A 1 74 ? 10.741 3.784 -2.008 1.00 27.48 74 LEU A CA 1
ATOM 578 C C . LEU A 1 74 ? 11.603 2.540 -2.375 1.00 32.66 74 LEU A C 1
ATOM 579 O O . LEU A 1 74 ? 12.683 2.331 -1.786 1.00 29.88 74 LEU A O 1
ATOM 584 N N . VAL A 1 75 ? 11.142 1.680 -3.289 1.00 29.21 75 VAL A N 1
ATOM 585 C CA . VAL A 1 75 ? 11.946 0.503 -3.666 1.00 26.67 75 VAL A CA 1
ATOM 586 C C . VAL A 1 75 ? 12.369 0.649 -5.111 1.00 31.02 75 VAL A C 1
ATOM 587 O O . VAL A 1 75 ? 11.543 0.946 -5.958 1.00 31.61 75 VAL A O 1
ATOM 591 N N . LEU A 1 76 ? 13.647 0.436 -5.415 1.00 28.64 76 LEU A N 1
ATOM 592 C CA . LEU A 1 76 ? 14.126 0.598 -6.795 1.00 32.50 76 LEU A CA 1
ATOM 593 C C . LEU A 1 76 ? 14.510 -0.811 -7.204 1.00 35.92 76 LEU A C 1
ATOM 594 O O . LEU A 1 76 ? 15.332 -1.426 -6.540 1.00 32.67 76 LEU A O 1
ATOM 599 N N . HIS A 1 77 ? 13.902 -1.304 -8.293 1.00 38.14 77 HIS A N 1
ATOM 600 C CA . HIS A 1 77 ? 14.053 -2.696 -8.750 1.00 41.77 77 HIS A CA 1
ATOM 601 C C . HIS A 1 77 ? 15.034 -3.024 -9.846 1.00 48.86 77 HIS A C 1
ATOM 602 O O . HIS A 1 77 ? 15.375 -4.202 -10.029 1.00 47.50 77 HIS A O 1
ATOM 609 N N . SER A 1 78 ? 15.465 -2.021 -10.600 1.00 47.25 78 SER A N 1
ATOM 610 C CA . SER A 1 78 ? 16.387 -2.283 -11.697 1.00 46.73 78 SER A CA 1
ATOM 611 C C . SER A 1 78 ? 17.457 -1.230 -11.828 1.00 45.44 78 SER A C 1
ATOM 612 O O . SER A 1 78 ? 17.349 -0.120 -11.265 1.00 42.96 78 SER A O 1
ATOM 615 N N . LEU A 1 79 ? 18.491 -1.570 -12.584 1.00 41.10 79 LEU A N 1
ATOM 616 C CA . LEU A 1 79 ? 19.582 -0.620 -12.833 1.00 46.82 79 LEU A CA 1
ATOM 617 C C . LEU A 1 79 ? 18.967 0.636 -13.485 1.00 48.39 79 LEU A C 1
ATOM 618 O O . LEU A 1 79 ? 19.395 1.759 -13.234 1.00 38.95 79 LEU A O 1
ATOM 623 N N . GLU A 1 80 ? 17.936 0.448 -14.311 1.00 45.82 80 GLU A N 1
ATOM 624 C CA . GLU A 1 80 ? 17.296 1.599 -14.957 1.00 49.66 80 GLU A CA 1
ATOM 625 C C . GLU A 1 80 ? 16.579 2.462 -13.926 1.00 48.08 80 GLU A C 1
ATOM 626 O O . GLU A 1 80 ? 16.660 3.686 -13.984 1.00 38.05 80 GLU A O 1
ATOM 632 N N . GLU A 1 81 ? 15.860 1.827 -12.997 1.00 42.98 81 GLU A N 1
ATOM 633 C CA . GLU A 1 81 ? 15.139 2.593 -11.975 1.00 48.31 81 GLU A CA 1
ATOM 634 C C . GLU A 1 81 ? 16.108 3.368 -11.060 1.00 43.32 81 GLU A C 1
ATOM 635 O O . GLU A 1 81 ? 15.863 4.516 -10.698 1.00 40.93 81 GLU A O 1
ATOM 641 N N . VAL A 1 82 ? 17.213 2.744 -10.692 1.00 38.19 82 VAL A N 1
ATOM 642 C CA . VAL A 1 82 ? 18.145 3.430 -9.818 1.00 39.95 82 VAL A CA 1
ATOM 643 C C . VAL A 1 82 ? 18.817 4.620 -10.488 1.00 48.83 82 VAL A C 1
ATOM 644 O O . VAL A 1 82 ? 18.999 5.665 -9.859 1.00 42.80 82 VAL A O 1
ATOM 648 N N . LYS A 1 83 ? 19.181 4.480 -11.762 1.00 49.32 83 LYS A N 1
ATOM 649 C CA . LYS A 1 83 ? 19.839 5.596 -12.427 1.00 49.86 83 LYS A CA 1
ATOM 650 C C . LYS A 1 83 ? 18.847 6.733 -12.664 1.00 37.65 83 LYS A C 1
ATOM 651 O O . LYS A 1 83 ? 19.191 7.897 -12.521 1.00 44.31 83 LYS A O 1
ATOM 657 N N . GLN A 1 84 ? 17.620 6.410 -13.035 1.00 31.28 84 GLN A N 1
ATOM 658 C CA . GLN A 1 84 ? 16.683 7.474 -13.263 1.00 43.52 84 GLN A CA 1
ATOM 659 C C . GLN A 1 84 ? 16.461 8.216 -11.953 1.00 36.66 84 GLN A C 1
ATOM 660 O O . GLN A 1 84 ? 16.391 9.445 -11.954 1.00 39.06 84 GLN A O 1
ATOM 666 N N . TRP A 1 85 ? 16.390 7.495 -10.830 1.00 32.80 85 TRP A N 1
ATOM 667 C CA . TRP A 1 85 ? 16.157 8.164 -9.539 1.00 32.80 85 TRP A CA 1
ATOM 668 C C . TRP A 1 85 ? 17.337 9.046 -9.158 1.00 38.08 85 TRP A C 1
ATOM 669 O O . TRP A 1 85 ? 17.171 10.170 -8.665 1.00 33.41 85 TRP A O 1
ATOM 680 N N . ILE A 1 86 ? 18.529 8.515 -9.386 1.00 30.90 86 ILE A N 1
ATOM 681 C CA . ILE A 1 86 ? 19.769 9.226 -9.120 1.00 31.23 86 ILE A CA 1
ATOM 682 C C . ILE A 1 86 ? 19.824 10.504 -9.985 1.00 29.06 86 ILE A C 1
ATOM 683 O O . ILE A 1 86 ? 20.172 11.605 -9.514 1.00 30.67 86 ILE A O 1
ATOM 688 N N . ALA A 1 87 ? 19.446 10.354 -11.247 1.00 29.81 87 ALA A N 1
ATOM 689 C CA . ALA A 1 87 ? 19.503 11.473 -12.179 1.00 36.75 87 ALA A CA 1
ATOM 690 C C . ALA A 1 87 ? 18.676 12.697 -11.752 1.00 33.35 87 ALA A C 1
ATOM 691 O O . ALA A 1 87 ? 19.012 13.825 -12.111 1.00 31.12 87 ALA A O 1
ATOM 693 N N . SER A 1 88 ? 17.618 12.487 -10.990 1.00 27.29 88 SER A N 1
ATOM 694 C CA . SER A 1 88 ? 16.776 13.621 -10.565 1.00 26.88 88 SER A CA 1
ATOM 695 C C . SER A 1 88 ? 17.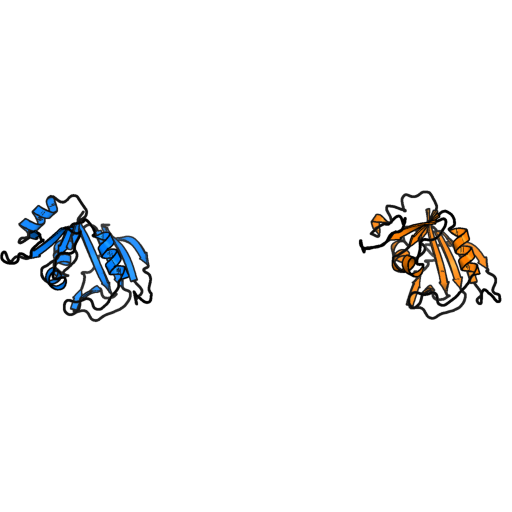233 14.229 -9.246 1.00 38.38 88 SER A C 1
ATOM 696 O O . SER A 1 88 ? 16.708 15.272 -8.851 1.00 31.64 88 SER A O 1
ATOM 699 N N . ARG A 1 89 ? 18.171 13.607 -8.575 1.00 31.89 89 ARG A N 1
ATOM 700 C CA . ARG A 1 89 ? 18.583 14.089 -7.251 1.00 30.65 89 ARG A CA 1
ATOM 701 C C . ARG A 1 89 ? 19.221 15.452 -7.257 1.00 34.46 89 ARG A C 1
ATOM 702 O O . ARG A 1 89 ? 19.886 15.827 -8.227 1.00 33.45 89 ARG A O 1
ATOM 710 N N . ALA A 1 90 ? 19.005 16.179 -6.174 1.00 28.98 90 ALA A N 1
ATOM 711 C CA . ALA A 1 90 ? 19.574 17.497 -6.051 1.00 35.00 90 ALA A CA 1
ATOM 712 C C . ALA A 1 90 ? 20.255 17.654 -4.675 1.00 34.49 90 ALA A C 1
ATOM 713 O O . ALA A 1 90 ? 21.243 18.390 -4.570 1.00 36.75 90 ALA A O 1
ATOM 715 N N . ASP A 1 91 ? 19.729 17.007 -3.653 1.00 25.01 91 ASP A N 1
ATOM 716 C CA . ASP A 1 91 ? 20.354 17.081 -2.334 1.00 19.66 91 ASP A CA 1
ATOM 717 C C . ASP A 1 91 ? 21.340 15.923 -2.141 1.00 27.22 91 ASP A C 1
ATOM 718 O O . ASP A 1 91 ? 21.384 15.004 -2.967 1.00 21.72 91 ASP A O 1
ATOM 723 N N . GLU A 1 92 ? 22.134 15.940 -1.077 1.00 21.51 92 GLU A N 1
ATOM 724 C CA . GLU A 1 92 ? 23.083 14.828 -0.851 1.00 26.33 92 GLU A CA 1
ATOM 725 C C . GLU A 1 92 ? 22.333 13.528 -0.508 1.00 21.24 92 GLU A C 1
ATOM 726 O O . GLU A 1 92 ? 21.498 13.512 0.408 1.00 20.70 92 GLU A O 1
ATOM 732 N N . VAL A 1 93 ? 22.651 12.462 -1.245 1.00 23.04 93 VAL A N 1
ATOM 733 C CA . VAL A 1 93 ? 22.054 11.139 -1.019 1.00 21.80 93 VAL A CA 1
ATOM 734 C C . VAL A 1 93 ? 23.076 10.171 -0.360 1.00 25.18 93 VAL A C 1
ATOM 735 O O . VAL A 1 93 ? 24.226 10.118 -0.771 1.00 24.37 93 VAL A O 1
ATOM 739 N N . PHE A 1 94 ? 22.647 9.398 0.632 1.00 22.00 94 PHE A N 1
ATOM 740 C CA . PHE A 1 94 ? 23.562 8.472 1.307 1.00 19.53 94 PHE A CA 1
ATOM 741 C C . PHE A 1 94 ? 23.309 7.011 1.084 1.00 23.83 94 PHE A C 1
ATOM 742 O O . PHE A 1 94 ? 22.252 6.494 1.469 1.00 28.59 94 PHE A O 1
ATOM 750 N N . ILE A 1 95 ? 24.278 6.334 0.473 1.00 20.30 95 ILE A N 1
ATOM 751 C CA . ILE A 1 95 ? 24.203 4.874 0.297 1.00 18.39 95 ILE A CA 1
ATOM 752 C C . ILE A 1 95 ? 24.712 4.341 1.657 1.00 19.08 95 ILE A C 1
ATOM 753 O O . ILE A 1 95 ? 25.849 4.638 2.062 1.00 21.44 95 ILE A O 1
ATOM 758 N N . ILE A 1 96 ? 23.887 3.580 2.402 1.00 19.04 96 ILE A N 1
ATOM 759 C CA . ILE A 1 96 ? 24.347 3.156 3.716 1.00 16.16 96 ILE A CA 1
ATOM 760 C C . ILE A 1 96 ? 24.737 1.727 3.873 1.00 26.47 96 ILE A C 1
ATOM 761 O O . ILE A 1 96 ? 25.159 1.304 4.943 1.00 25.34 96 ILE A O 1
ATOM 766 N N . GLY A 1 97 ? 24.596 0.971 2.823 1.00 22.17 97 GLY A N 1
ATOM 767 C CA . GLY A 1 97 ? 24.973 -0.354 3.111 1.00 22.84 97 GLY A CA 1
ATOM 768 C C . GLY A 1 97 ? 24.477 -1.444 2.225 1.00 40.60 97 GLY A C 1
ATOM 769 O O . GLY A 1 97 ? 23.501 -1.399 1.460 1.00 30.65 97 GLY A O 1
ATOM 770 N N . GLY A 1 98 ? 25.290 -2.436 2.484 1.00 46.43 98 GLY A N 1
ATOM 771 C CA . GLY A 1 98 ? 25.333 -3.685 1.862 1.00 37.33 98 GLY A CA 1
ATOM 772 C C . GLY A 1 98 ? 26.677 -3.623 1.141 1.00 25.72 98 GLY A C 1
ATOM 773 O O . GLY A 1 98 ? 26.847 -2.784 0.260 1.00 24.57 98 GLY A O 1
ATOM 774 N N . ALA A 1 99 ? 27.635 -4.473 1.508 1.00 24.59 99 ALA A N 1
ATOM 775 C CA . ALA A 1 99 ? 28.919 -4.469 0.825 1.00 24.26 99 ALA A CA 1
ATOM 776 C C . ALA A 1 99 ? 28.586 -4.510 -0.667 1.00 22.37 99 ALA A C 1
ATOM 777 O O . ALA A 1 99 ? 29.220 -3.843 -1.480 1.00 28.41 99 ALA A O 1
ATOM 779 N N . GLU A 1 100 ? 27.563 -5.289 -1.026 1.00 24.21 100 GLU A N 1
ATOM 780 C CA . GLU A 1 100 ? 27.194 -5.430 -2.444 1.00 29.19 100 GLU A CA 1
ATOM 781 C C . GLU A 1 100 ? 26.746 -4.114 -3.074 1.00 24.93 100 GLU A C 1
ATOM 782 O O . GLU A 1 100 ? 27.184 -3.776 -4.161 1.00 25.09 100 GLU A O 1
ATOM 788 N N . LEU A 1 101 ? 25.887 -3.380 -2.375 1.00 19.42 101 LEU A N 1
ATOM 789 C CA . LEU A 1 101 ? 25.429 -2.100 -2.925 1.00 25.74 101 LEU A CA 1
ATOM 790 C C . LEU A 1 101 ? 26.576 -1.080 -2.952 1.00 24.87 101 LEU A C 1
ATOM 791 O O . LEU A 1 101 ? 26.654 -0.234 -3.869 1.00 26.82 101 LEU A O 1
ATOM 796 N N . PHE A 1 102 ? 27.436 -1.119 -1.925 1.00 23.40 102 PHE A N 1
ATOM 797 C CA . PHE A 1 102 ? 28.595 -0.198 -1.871 1.00 23.18 102 PHE A CA 1
ATOM 798 C C . PHE A 1 102 ? 29.428 -0.436 -3.126 1.00 24.90 102 PHE A C 1
ATOM 799 O O . PHE A 1 102 ? 29.869 0.483 -3.791 1.00 25.81 102 PHE A O 1
ATOM 807 N N . ARG A 1 103 ? 29.627 -1.702 -3.464 1.00 27.39 103 ARG A N 1
ATOM 808 C CA . ARG A 1 103 ? 30.412 -2.047 -4.646 1.00 30.44 103 ARG A CA 1
ATOM 809 C C . ARG A 1 103 ? 29.719 -1.602 -5.941 1.00 32.89 103 ARG A C 1
ATOM 810 O O . ARG A 1 103 ? 30.326 -1.007 -6.849 1.00 31.07 103 ARG A O 1
ATOM 818 N N . ALA A 1 104 ? 28.434 -1.884 -6.023 1.00 28.68 104 ALA A N 1
ATOM 819 C CA . ALA A 1 104 ? 27.685 -1.497 -7.200 1.00 36.36 104 ALA A CA 1
ATOM 820 C C . ALA A 1 104 ? 27.685 0.009 -7.430 1.00 38.53 104 ALA A C 1
ATOM 821 O O . ALA A 1 104 ? 27.743 0.456 -8.572 1.00 30.29 104 ALA A O 1
ATOM 823 N N . THR A 1 105 ? 27.643 0.800 -6.359 1.00 25.98 105 THR A N 1
ATOM 824 C CA . THR A 1 105 ? 27.555 2.232 -6.541 1.00 26.82 105 THR A CA 1
ATOM 825 C C . THR A 1 105 ? 28.823 3.042 -6.443 1.00 24.81 105 THR A C 1
ATOM 826 O O . THR A 1 105 ? 28.801 4.244 -6.688 1.00 27.66 105 THR A O 1
ATOM 830 N N . MET A 1 106 ? 29.912 2.413 -6.047 1.00 25.21 106 MET A N 1
ATOM 831 C CA . MET A 1 106 ? 31.163 3.154 -5.903 1.00 36.51 106 MET A CA 1
ATOM 832 C C . MET A 1 106 ? 31.415 4.091 -7.108 1.00 35.92 106 MET A C 1
ATOM 833 O O . MET A 1 106 ? 31.796 5.264 -6.964 1.00 31.71 106 MET A O 1
ATOM 838 N N . PRO A 1 107 ? 31.183 3.597 -8.320 1.00 41.07 107 PRO A N 1
ATOM 839 C CA . PRO A 1 107 ? 31.455 4.538 -9.403 1.00 36.80 107 PRO A CA 1
ATOM 840 C C . PRO A 1 107 ? 30.592 5.790 -9.563 1.00 35.42 107 PRO A C 1
ATOM 841 O O . PRO A 1 107 ? 31.013 6.713 -10.207 1.00 33.58 107 PRO A O 1
ATOM 845 N N . ILE A 1 108 ? 29.402 5.866 -8.977 1.00 27.53 108 ILE A N 1
ATOM 846 C CA . ILE A 1 108 ? 28.617 7.081 -9.162 1.00 30.48 108 ILE A CA 1
ATOM 847 C C . ILE A 1 108 ? 28.720 7.970 -7.937 1.00 25.39 108 ILE A C 1
ATOM 848 O O . ILE A 1 108 ? 28.071 9.012 -7.837 1.00 30.25 108 ILE A O 1
ATOM 853 N N . VAL A 1 109 ? 29.556 7.565 -6.998 1.00 23.47 109 VAL A N 1
ATOM 854 C CA . VAL A 1 109 ? 29.649 8.304 -5.756 1.00 24.11 109 VAL A CA 1
ATOM 855 C C . VAL A 1 109 ? 30.860 9.227 -5.788 1.00 21.51 109 VAL A C 1
ATOM 856 O O . VAL A 1 109 ? 31.896 8.887 -6.343 1.00 26.83 109 VAL A O 1
ATOM 860 N N . ASP A 1 110 ? 30.722 10.386 -5.173 1.00 21.16 110 ASP A N 1
ATOM 861 C CA . ASP A 1 110 ? 31.805 11.344 -5.120 1.00 25.10 110 ASP A CA 1
ATOM 862 C C . ASP A 1 110 ? 32.308 11.670 -3.728 1.00 26.66 110 ASP A C 1
ATOM 863 O O . ASP A 1 110 ? 33.196 12.512 -3.563 1.00 22.44 110 ASP A O 1
ATOM 868 N N . ARG A 1 111 ? 31.763 10.996 -2.721 1.00 22.42 111 ARG A N 1
ATOM 869 C CA . ARG A 1 111 ? 32.198 11.281 -1.337 1.00 17.41 111 ARG A CA 1
ATOM 870 C C . ARG A 1 111 ? 32.012 10.081 -0.463 1.00 24.07 111 ARG A C 1
ATOM 871 O O . ARG A 1 111 ? 31.000 9.376 -0.600 1.00 19.41 111 ARG A O 1
ATOM 879 N N . LEU A 1 112 ? 32.961 9.798 0.413 1.00 17.41 112 LEU A N 1
ATOM 880 C CA . LEU A 1 112 ? 32.838 8.665 1.307 1.00 17.41 112 LEU A CA 1
ATOM 881 C C . LEU A 1 112 ? 33.024 9.162 2.765 1.00 22.16 112 LEU A C 1
ATOM 882 O O . LEU A 1 112 ? 34.057 9.761 3.089 1.00 20.64 112 LEU A O 1
ATOM 887 N N . TYR A 1 113 ? 32.037 8.901 3.618 1.00 17.95 113 TYR A N 1
ATOM 888 C CA . TYR A 1 113 ? 32.099 9.229 5.042 1.00 17.79 113 TYR A CA 1
ATOM 889 C C . TYR A 1 113 ? 32.462 7.938 5.707 1.00 21.02 113 TYR A C 1
ATOM 890 O O . TYR A 1 113 ? 31.617 7.053 5.888 1.00 20.91 113 TYR A O 1
ATOM 899 N N . VAL A 1 114 ? 33.721 7.799 6.060 1.00 20.28 114 VAL A N 1
ATOM 900 C CA . VAL A 1 114 ? 34.187 6.575 6.672 1.00 15.46 114 VAL A CA 1
ATOM 901 C C . VAL A 1 114 ? 34.524 6.729 8.134 1.00 18.05 114 VAL A C 1
ATOM 902 O O . VAL A 1 114 ? 35.352 7.565 8.498 1.00 18.91 114 VAL A O 1
ATOM 906 N N . THR A 1 115 ? 33.900 5.936 8.983 1.00 16.18 115 THR A N 1
ATOM 907 C CA . THR A 1 115 ? 34.274 5.944 10.386 1.00 17.17 115 THR A CA 1
ATOM 908 C C . THR A 1 115 ? 35.234 4.756 10.486 1.00 22.24 115 THR A C 1
ATOM 909 O O . THR A 1 115 ? 34.805 3.616 10.290 1.00 22.59 115 THR A O 1
ATOM 913 N N . LYS A 1 116 ? 36.504 4.998 10.783 1.00 18.94 116 LYS A N 1
ATOM 914 C CA . LYS A 1 116 ? 37.443 3.898 10.926 1.00 18.17 116 LYS A CA 1
ATOM 915 C C . LYS A 1 116 ? 37.546 3.583 12.406 1.00 22.32 116 LYS A C 1
ATOM 916 O O . LYS A 1 116 ? 37.710 4.483 13.200 1.00 20.71 116 LYS A O 1
ATOM 922 N N . ILE A 1 117 ? 37.424 2.312 12.764 1.00 20.59 117 ILE A N 1
ATOM 923 C CA . ILE A 1 117 ? 37.527 1.898 14.169 1.00 18.12 117 ILE A CA 1
ATOM 924 C C . ILE A 1 117 ? 38.894 1.230 14.289 1.00 22.74 117 ILE A C 1
ATOM 925 O O . ILE A 1 117 ? 39.216 0.270 13.552 1.00 20.39 117 ILE A O 1
ATOM 930 N N . PHE A 1 118 ? 39.724 1.729 15.204 1.00 20.69 118 PHE A N 1
ATOM 931 C CA . PHE A 1 118 ? 41.064 1.149 15.278 1.00 21.32 118 PHE A CA 1
ATOM 932 C C . PHE A 1 118 ? 41.115 -0.067 16.163 1.00 26.77 118 PHE A C 1
ATOM 933 O O . PHE A 1 118 ? 41.708 -0.009 17.216 1.00 27.91 118 PHE A O 1
ATOM 941 N N . ALA A 1 119 ? 40.455 -1.152 15.745 1.00 24.24 119 ALA A N 1
ATOM 942 C CA . ALA A 1 119 ? 40.464 -2.429 16.487 1.00 25.39 119 ALA A CA 1
ATOM 943 C C . ALA A 1 119 ? 40.148 -3.494 15.451 1.00 26.63 119 ALA A C 1
ATOM 944 O O . ALA A 1 119 ? 39.802 -3.155 14.322 1.00 20.78 119 ALA A O 1
ATOM 946 N N . SER A 1 120 ? 40.261 -4.773 15.815 1.00 18.70 120 SER A N 1
ATOM 947 C CA . SER A 1 120 ? 39.942 -5.821 14.851 1.00 20.10 120 SER A CA 1
ATOM 948 C C . SER A 1 120 ? 38.826 -6.660 15.462 1.00 25.21 120 SER A C 1
ATOM 949 O O . SER A 1 120 ? 38.825 -6.940 16.661 1.00 24.98 120 SER A O 1
ATOM 952 N N . PHE A 1 121 ? 37.846 -7.029 14.645 1.00 22.03 121 PHE A N 1
ATOM 953 C CA . PHE A 1 121 ? 36.722 -7.798 15.130 1.00 19.19 121 PHE A CA 1
ATOM 954 C C . PHE A 1 121 ? 36.390 -8.975 14.198 1.00 19.44 121 PHE A C 1
ATOM 955 O O . PHE A 1 121 ? 36.863 -9.051 13.068 1.00 20.12 121 PHE A O 1
ATOM 963 N N . PRO A 1 122 ? 35.548 -9.903 14.662 1.00 20.45 122 PRO A N 1
ATOM 964 C CA . PRO A 1 122 ? 35.197 -10.995 13.741 1.00 19.43 122 PRO A CA 1
ATOM 965 C C . PRO A 1 122 ? 34.384 -10.350 12.587 1.00 24.67 122 PRO A C 1
ATOM 966 O O . PRO A 1 122 ? 33.581 -9.426 12.804 1.00 21.99 122 PRO A O 1
ATOM 970 N N . GLY A 1 123 ? 34.608 -10.796 11.365 1.00 18.61 123 GLY A N 1
ATOM 971 C CA . GLY A 1 123 ? 33.882 -10.214 10.262 1.00 18.21 123 GLY A CA 1
ATOM 972 C C . GLY A 1 123 ? 33.672 -11.197 9.140 1.00 25.88 123 GLY A C 1
ATOM 973 O O . GLY A 1 123 ? 34.514 -12.074 8.916 1.00 19.25 123 GLY A O 1
ATOM 974 N N . ASP A 1 124 ? 32.546 -11.062 8.440 1.00 22.01 124 ASP A N 1
ATOM 975 C CA . ASP A 1 124 ? 32.256 -11.883 7.257 1.00 21.91 124 ASP A CA 1
ATOM 976 C C . ASP A 1 124 ? 31.802 -11.027 6.066 1.00 22.89 124 ASP A C 1
ATOM 977 O O . ASP A 1 124 ? 31.424 -11.559 5.044 1.00 21.50 124 ASP A O 1
ATOM 982 N N . THR A 1 125 ? 31.805 -9.699 6.228 1.00 22.86 125 THR A N 1
ATOM 983 C CA . THR A 1 125 ? 31.438 -8.791 5.122 1.00 23.37 125 THR A CA 1
ATOM 984 C C . THR A 1 125 ? 32.351 -7.566 5.243 1.00 21.62 125 THR A C 1
ATOM 985 O O . THR A 1 125 ? 32.575 -7.088 6.354 1.00 24.22 125 THR A O 1
ATOM 989 N N . PHE A 1 126 ? 32.866 -7.074 4.099 1.00 14.84 126 PHE A N 1
ATOM 990 C CA . PHE A 1 126 ? 33.866 -6.001 4.117 1.00 19.16 126 PHE A CA 1
ATOM 991 C C . PHE A 1 126 ? 33.593 -4.859 3.136 1.00 24.95 126 PHE A C 1
ATOM 992 O O . PHE A 1 126 ? 32.988 -5.074 2.100 1.00 24.19 126 PHE A O 1
ATOM 1000 N N . TYR A 1 127 ? 34.038 -3.666 3.466 1.00 25.12 127 TYR A N 1
ATOM 1001 C CA . TYR A 1 127 ? 33.897 -2.547 2.573 1.00 21.51 127 TYR A CA 1
ATOM 1002 C C . TYR A 1 127 ? 34.998 -2.670 1.537 1.00 31.47 127 TYR A C 1
ATOM 1003 O O . TYR A 1 127 ? 36.112 -3.080 1.870 1.00 24.50 127 TYR A O 1
ATOM 1012 N N . PRO A 1 128 ? 34.721 -2.333 0.272 1.00 25.88 128 PRO A N 1
ATOM 1013 C CA . PRO A 1 128 ? 35.792 -2.488 -0.715 1.00 26.36 128 PRO A CA 1
ATOM 1014 C C . PRO A 1 128 ? 36.999 -1.582 -0.484 1.00 25.75 128 PRO A C 1
ATOM 1015 O O . PRO A 1 128 ? 36.964 -0.655 0.325 1.00 22.68 128 PRO A O 1
ATOM 1019 N N . PRO A 1 129 ? 38.114 -1.857 -1.177 1.00 32.98 129 PRO A N 1
ATOM 1020 C CA . PRO A 1 129 ? 39.336 -1.053 -1.032 1.00 36.60 129 PRO A CA 1
ATOM 1021 C C . PRO A 1 129 ? 39.097 0.396 -1.497 1.00 27.38 129 PRO A C 1
ATOM 1022 O O . PRO A 1 129 ? 38.356 0.626 -2.420 1.00 30.30 129 PRO A O 1
ATOM 1026 N N . ILE A 1 130 ? 39.712 1.365 -0.838 1.00 25.51 130 ILE A N 1
ATOM 1027 C CA . ILE A 1 130 ? 39.568 2.770 -1.242 1.00 24.85 130 ILE A CA 1
ATOM 1028 C C . ILE A 1 130 ? 40.899 3.048 -1.988 1.00 28.27 130 ILE A C 1
ATOM 1029 O O . ILE A 1 130 ? 41.956 3.069 -1.394 1.00 26.12 130 ILE A O 1
ATOM 1034 N N . SER A 1 131 ? 40.855 3.213 -3.296 1.00 36.99 131 SER A N 1
ATOM 1035 C CA . SER A 1 131 ? 42.092 3.468 -4.042 1.00 38.36 131 SER A CA 1
ATOM 1036 C C . SER A 1 131 ? 42.731 4.843 -3.768 1.00 38.98 131 SER A C 1
ATOM 1037 O O . SER A 1 131 ? 42.050 5.858 -3.855 1.00 32.29 131 SER A O 1
ATOM 1040 N N . ASP A 1 132 ? 44.024 4.872 -3.442 1.00 40.96 132 ASP A N 1
ATOM 1041 C CA . ASP A 1 132 ? 44.753 6.130 -3.222 1.00 42.37 132 ASP A CA 1
ATOM 1042 C C . ASP A 1 132 ? 44.898 6.862 -4.552 1.00 44.62 132 ASP A C 1
ATOM 1043 O O . ASP A 1 132 ? 45.205 8.051 -4.593 1.00 42.87 132 ASP A O 1
ATOM 1048 N N . ASP A 1 133 ? 44.712 6.154 -5.653 1.00 37.75 133 ASP A N 1
ATOM 1049 C CA . ASP A 1 133 ? 44.813 6.814 -6.930 1.00 42.57 133 ASP A CA 1
ATOM 1050 C C . ASP A 1 133 ? 43.509 7.521 -7.234 1.00 43.79 133 ASP A C 1
ATOM 1051 O O . ASP A 1 133 ? 43.468 8.485 -7.995 1.00 49.56 133 ASP A O 1
ATOM 1056 N N . GLU A 1 134 ? 42.444 7.098 -6.578 1.00 38.66 134 GLU A N 1
ATOM 1057 C CA . GLU A 1 134 ? 41.134 7.679 -6.842 1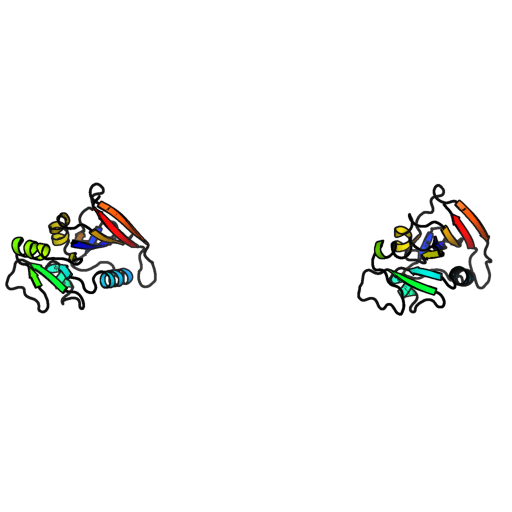.00 36.53 134 GLU A CA 1
ATOM 1058 C C . GLU A 1 134 ? 40.582 8.653 -5.775 1.00 29.65 134 GLU A C 1
ATOM 1059 O O . GLU A 1 134 ? 39.897 9.606 -6.089 1.00 31.74 134 GLU A O 1
ATOM 1065 N N . TRP A 1 135 ? 40.884 8.395 -4.517 1.00 26.36 135 TRP A N 1
ATOM 1066 C CA . TRP A 1 135 ? 40.337 9.190 -3.427 1.00 22.87 135 TRP A CA 1
ATOM 1067 C C . TRP A 1 135 ? 41.375 9.892 -2.588 1.00 27.80 135 TRP A C 1
ATOM 1068 O O . TRP A 1 135 ? 42.500 9.448 -2.514 1.00 26.96 135 TRP A O 1
ATOM 1079 N N . GLU A 1 136 ? 40.992 10.975 -1.927 1.00 23.16 136 GLU A N 1
ATOM 1080 C CA . GLU A 1 136 ? 41.950 11.591 -1.031 1.00 27.20 136 GLU A CA 1
ATOM 1081 C C . GLU A 1 136 ? 41.130 12.102 0.142 1.00 27.72 136 GLU A C 1
ATOM 1082 O O . GLU A 1 136 ? 39.934 12.408 0.008 1.00 24.73 136 GLU A O 1
ATOM 1088 N N . ILE A 1 137 ? 41.761 12.129 1.300 1.00 23.61 137 ILE A N 1
ATOM 1089 C CA . ILE A 1 137 ? 41.110 12.604 2.500 1.00 23.37 137 ILE A CA 1
ATOM 1090 C C . ILE A 1 137 ? 40.971 14.137 2.445 1.00 25.73 137 ILE A C 1
ATOM 1091 O O . ILE A 1 137 ? 41.950 14.846 2.129 1.00 19.53 137 ILE A O 1
ATOM 1096 N N . VAL A 1 138 ? 39.784 14.647 2.764 1.00 19.75 138 VAL A N 1
ATOM 1097 C CA . VAL A 1 138 ? 39.533 16.107 2.805 1.00 19.88 138 VAL A CA 1
ATOM 1098 C C . VAL A 1 138 ? 39.116 16.529 4.218 1.00 21.12 138 VAL A C 1
ATOM 1099 O O . VAL A 1 138 ? 39.073 17.716 4.534 1.00 22.39 138 VAL A O 1
ATOM 1103 N N . SER A 1 139 ? 38.837 15.555 5.094 1.00 19.89 139 SER A N 1
ATOM 1104 C CA . SER A 1 139 ? 38.526 15.876 6.487 1.00 18.90 139 SER A CA 1
ATOM 1105 C C . SER A 1 139 ? 38.852 14.688 7.356 1.00 22.38 139 SER A C 1
ATOM 1106 O O . SER A 1 139 ? 38.575 13.550 6.971 1.00 20.21 139 SER A O 1
ATOM 1109 N N . TYR A 1 140 ? 39.419 14.944 8.535 1.00 21.69 140 TYR A N 1
ATOM 1110 C CA . TYR A 1 140 ? 39.768 13.869 9.451 1.00 23.74 140 TYR A CA 1
ATOM 1111 C C . TYR A 1 140 ? 39.473 14.378 10.879 1.00 24.79 140 TYR A C 1
ATOM 1112 O O . TYR A 1 140 ? 39.963 15.443 11.281 1.00 24.89 140 TYR A O 1
ATOM 1121 N N . THR A 1 141 ? 38.682 13.626 11.650 1.00 19.23 141 THR A N 1
ATOM 1122 C CA . THR A 1 141 ? 38.330 14.024 13.013 1.00 17.30 141 THR A CA 1
ATOM 1123 C C . THR A 1 141 ? 38.456 12.833 13.989 1.00 23.92 141 THR A C 1
ATOM 1124 O O . THR A 1 141 ? 37.641 11.896 13.950 1.00 21.73 141 THR A O 1
ATOM 1128 N N . PRO A 1 142 ? 39.468 12.866 14.883 1.00 24.35 142 PRO A N 1
ATOM 1129 C CA . PRO A 1 142 ? 39.699 11.789 15.866 1.00 21.16 142 PRO A CA 1
ATOM 1130 C C . PRO A 1 142 ? 38.452 11.641 16.701 1.00 28.31 142 PRO A C 1
ATOM 1131 O O . PRO A 1 142 ? 37.827 12.646 17.025 1.00 24.71 142 PRO A O 1
ATOM 1135 N N . GLY A 1 143 ? 38.099 10.410 17.076 1.00 27.13 143 GLY A N 1
ATOM 1136 C CA . GLY A 1 143 ? 36.899 10.226 17.877 1.00 31.66 143 GLY A CA 1
ATOM 1137 C C . GLY A 1 143 ? 37.236 10.101 19.356 1.00 39.05 143 GLY A C 1
ATOM 1138 O O . GLY A 1 143 ? 38.389 9.952 19.737 1.00 39.81 143 GLY A O 1
ATOM 1139 N N . GLY A 1 144 ? 36.222 10.146 20.205 1.00 44.60 144 GLY A N 1
ATOM 1140 C CA . GLY A 1 144 ? 36.509 10.028 21.611 1.00 45.14 144 GLY A CA 1
ATOM 1141 C C . GLY A 1 144 ? 36.252 8.673 22.245 1.00 40.56 144 GLY A C 1
ATOM 1142 O O . GLY A 1 144 ? 35.093 8.292 22.417 1.00 41.84 144 GLY A O 1
ATOM 1143 N N . LYS A 1 145 ? 37.323 7.955 22.580 1.00 34.25 145 LYS A N 1
ATOM 1144 C CA . LYS A 1 145 ? 37.214 6.677 23.295 1.00 41.64 145 LYS A CA 1
ATOM 1145 C C . LYS A 1 145 ? 36.775 6.937 24.760 1.00 40.21 145 LYS A C 1
ATOM 1146 O O . LYS A 1 145 ? 37.431 7.686 25.480 1.00 38.82 145 LYS A O 1
ATOM 1152 N N . ASP A 1 146 ? 35.669 6.335 25.184 1.00 31.32 146 ASP A N 1
ATOM 1153 C CA . ASP A 1 146 ? 35.191 6.510 26.546 1.00 40.49 146 ASP A CA 1
ATOM 1154 C C . ASP A 1 146 ? 34.371 5.291 26.965 1.00 39.63 146 ASP A C 1
ATOM 1155 O O . ASP A 1 146 ? 34.373 4.291 26.256 1.00 39.15 146 ASP A O 1
ATOM 1160 N N . GLU A 1 147 ? 33.682 5.384 28.104 1.00 41.80 147 GLU A N 1
ATOM 1161 C CA . GLU A 1 147 ? 32.893 4.275 28.645 1.00 44.32 147 GLU A CA 1
ATOM 1162 C C . GLU A 1 147 ? 31.756 3.855 27.745 1.00 42.99 147 GLU A C 1
ATOM 1163 O O . GLU A 1 147 ? 31.342 2.696 27.788 1.00 45.96 147 GLU A O 1
ATOM 1169 N N . LYS A 1 148 ? 31.236 4.774 26.932 1.00 35.88 148 LYS A N 1
ATOM 1170 C CA . LYS A 1 148 ? 30.174 4.395 25.988 1.00 38.59 148 LYS A CA 1
ATOM 1171 C C . LYS A 1 148 ? 30.792 3.916 24.656 1.00 35.35 148 LYS A C 1
ATOM 1172 O O . LYS A 1 148 ? 30.191 3.132 23.920 1.00 33.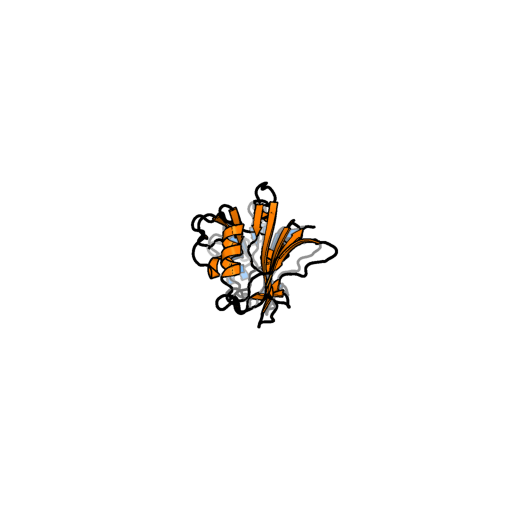75 148 LYS A O 1
ATOM 1178 N N . ASN A 1 149 ? 31.998 4.383 24.255 1.00 32.52 149 ASN A N 1
ATOM 1179 C CA . ASN A 1 149 ? 32.641 4.074 22.979 1.00 27.78 149 ASN A CA 1
ATOM 1180 C C . ASN A 1 149 ? 34.026 3.449 23.255 1.00 29.06 149 ASN A C 1
ATOM 1181 O O . ASN A 1 149 ? 35.006 4.191 23.371 1.00 30.30 149 ASN A O 1
ATOM 1186 N N . PRO A 1 150 ? 34.076 2.122 23.407 1.00 32.78 150 PRO A N 1
ATOM 1187 C CA . PRO A 1 150 ? 35.307 1.377 23.899 1.00 29.91 150 PRO A CA 1
ATOM 1188 C C . PRO A 1 150 ? 36.466 1.289 22.971 1.00 35.70 150 PRO A C 1
ATOM 1189 O O . PRO A 1 150 ? 37.391 0.521 23.236 1.00 33.45 150 PRO A O 1
ATOM 1193 N N . TYR A 1 151 ? 36.490 2.007 21.879 1.00 26.92 151 TYR A N 1
ATOM 1194 C CA . TYR A 1 151 ? 37.600 1.877 20.946 1.00 25.31 151 TYR A CA 1
ATOM 1195 C C . TYR A 1 151 ? 37.969 3.219 20.354 1.00 26.64 151 TYR A C 1
ATOM 1196 O O . TYR A 1 151 ? 37.133 4.102 20.241 1.00 32.00 151 TYR A O 1
ATOM 1205 N N . GLU A 1 152 ? 39.209 3.375 19.980 1.00 25.08 152 GLU A N 1
ATOM 1206 C CA . GLU A 1 152 ? 39.709 4.571 19.300 1.00 29.34 152 GLU A CA 1
ATOM 1207 C C . GLU A 1 152 ? 39.084 4.494 17.909 1.00 32.38 152 GLU A C 1
ATOM 1208 O O . GLU A 1 152 ? 38.940 3.397 17.363 1.00 25.08 152 GLU A O 1
ATOM 1214 N N . HIS A 1 153 ? 38.705 5.636 17.344 1.00 25.36 153 HIS A N 1
ATOM 1215 C CA . HIS A 1 153 ? 38.091 5.621 16.027 1.00 21.29 153 HIS A CA 1
ATOM 1216 C C . HIS A 1 153 ? 38.296 7.014 15.418 1.00 29.02 153 HIS A C 1
ATOM 1217 O O . HIS A 1 153 ? 38.864 7.895 16.073 1.00 25.38 153 HIS A O 1
ATOM 1224 N N . ALA A 1 154 ? 37.870 7.218 14.177 1.00 24.18 154 ALA A N 1
ATOM 1225 C CA . ALA A 1 154 ? 38.022 8.546 13.558 1.00 20.07 154 ALA A CA 1
ATOM 1226 C C . ALA A 1 154 ? 36.974 8.702 12.458 1.00 22.53 154 ALA A C 1
ATOM 1227 O O . ALA A 1 154 ? 36.668 7.741 11.721 1.00 18.00 154 ALA A O 1
ATOM 1229 N N . PHE A 1 155 ? 36.465 9.915 12.306 1.00 18.87 155 PHE A N 1
ATOM 1230 C CA . PHE A 1 155 ? 35.485 10.201 11.257 1.00 20.56 155 PHE A CA 1
ATOM 1231 C C . PHE A 1 155 ? 36.271 10.835 10.103 1.00 26.37 155 PHE A C 1
ATOM 1232 O O . PHE A 1 155 ? 36.839 11.913 10.248 1.00 18.76 155 PHE A O 1
ATOM 1240 N N . ILE A 1 156 ? 36.295 10.163 8.955 1.00 17.59 156 ILE A N 1
ATOM 1241 C CA . ILE A 1 156 ? 37.059 10.612 7.832 1.00 19.53 156 ILE A CA 1
ATOM 1242 C C . ILE A 1 156 ? 36.142 10.891 6.630 1.00 23.41 156 ILE A C 1
ATOM 1243 O O . ILE A 1 156 ? 35.129 10.197 6.450 1.00 23.46 156 ILE A O 1
ATOM 1248 N N . ILE A 1 157 ? 36.501 11.900 5.824 1.00 17.33 157 ILE A N 1
ATOM 1249 C CA . ILE A 1 157 ? 35.728 12.176 4.619 1.00 19.06 157 ILE A CA 1
ATOM 1250 C C . ILE A 1 157 ? 36.692 12.128 3.425 1.00 24.96 157 ILE A C 1
ATOM 1251 O O . ILE A 1 157 ? 37.779 12.755 3.434 1.00 22.67 157 ILE A O 1
ATOM 1256 N N . TYR A 1 158 ? 36.364 11.302 2.429 1.00 20.27 158 TYR A N 1
ATOM 1257 C CA . TYR A 1 158 ? 37.190 11.246 1.225 1.00 19.41 158 TYR A CA 1
ATOM 1258 C C . TYR A 1 158 ? 36.397 11.874 0.064 1.00 24.09 158 TYR A C 1
ATOM 1259 O O . TYR A 1 158 ? 35.168 11.786 0.031 1.00 21.56 158 TYR A O 1
ATOM 1268 N N . GLU A 1 159 ? 37.110 12.497 -0.876 1.00 21.46 159 GLU A N 1
ATOM 1269 C CA . GLU A 1 159 ? 36.540 13.038 -2.088 1.00 23.43 159 GLU A CA 1
ATOM 1270 C C . GLU A 1 159 ? 37.453 12.603 -3.238 1.00 28.49 159 GLU A C 1
ATOM 1271 O O . GLU A 1 159 ? 38.583 12.183 -2.996 1.00 25.87 159 GLU A O 1
ATOM 1277 N N . ARG A 1 160 ? 36.947 12.606 -4.467 1.00 27.25 160 ARG A N 1
ATOM 1278 C CA . ARG A 1 160 ? 37.749 12.178 -5.593 1.00 30.91 160 ARG A CA 1
ATOM 1279 C C . ARG A 1 160 ? 38.924 13.087 -5.931 1.00 31.86 160 ARG A C 1
ATOM 1280 O O . ARG A 1 160 ? 38.838 14.308 -5.824 1.00 38.44 160 ARG A O 1
ATOM 1288 N N . LYS A 1 161 ? 40.043 12.483 -6.284 1.00 36.39 161 LYS A N 1
ATOM 1289 C CA . LYS A 1 161 ? 41.209 13.287 -6.666 1.00 49.29 161 LYS A CA 1
ATOM 1290 C C . LYS A 1 161 ? 40.900 13.978 -8.000 1.00 53.55 161 LYS A C 1
ATOM 1291 O O . LYS A 1 161 ? 40.282 13.311 -8.867 1.00 57.72 161 LYS A O 1
ATOM 1297 N N . MET B 1 1 ? 80.201 72.627 62.401 1.00 75.89 1 MET B N 1
ATOM 1298 C CA . MET B 1 1 ? 81.007 71.487 61.859 1.00 76.11 1 MET B CA 1
ATOM 1299 C C . MET B 1 1 ? 80.661 70.135 62.486 1.00 70.31 1 MET B C 1
ATOM 1300 O O . MET B 1 1 ? 79.784 70.035 63.357 1.00 60.22 1 MET B O 1
ATOM 1305 N N . ILE B 1 2 ? 81.375 69.104 62.037 1.00 67.95 2 ILE B N 1
ATOM 1306 C CA . ILE B 1 2 ? 81.162 67.735 62.505 1.00 70.42 2 ILE B CA 1
ATOM 1307 C C . ILE B 1 2 ? 82.131 67.283 63.612 1.00 61.85 2 ILE B C 1
ATOM 1308 O O . ILE B 1 2 ? 83.328 67.086 63.373 1.00 54.36 2 ILE B O 1
ATOM 1313 N N . SER B 1 3 ? 81.586 67.099 64.813 1.00 60.42 3 SER B N 1
ATOM 1314 C CA . SER B 1 3 ? 82.380 66.684 65.981 1.00 57.71 3 SER B CA 1
ATOM 1315 C C . SER B 1 3 ? 81.965 65.385 66.655 1.00 47.46 3 SER B C 1
ATOM 1316 O O . SER B 1 3 ? 80.781 65.075 66.779 1.00 52.21 3 SER B O 1
ATOM 1319 N N . HIS B 1 4 ? 82.979 64.637 67.081 1.00 51.15 4 HIS B N 1
ATOM 1320 C CA . HIS B 1 4 ? 82.822 63.389 67.819 1.00 45.25 4 HIS B CA 1
ATOM 1321 C C . HIS B 1 4 ? 83.105 63.738 69.285 1.00 38.65 4 HIS B C 1
ATOM 1322 O O . HIS B 1 4 ? 84.072 64.450 69.549 1.00 45.01 4 HIS B O 1
ATOM 1329 N N . ILE B 1 5 ? 82.290 63.267 70.226 1.00 40.14 5 ILE B N 1
ATOM 1330 C CA . ILE B 1 5 ? 82.585 63.478 71.656 1.00 37.93 5 ILE B CA 1
ATOM 1331 C C . ILE B 1 5 ? 82.363 62.115 72.293 1.00 41.83 5 ILE B C 1
ATOM 1332 O O . ILE B 1 5 ? 81.265 61.557 72.216 1.00 39.21 5 ILE B O 1
ATOM 1337 N N . VAL B 1 6 ? 83.414 61.583 72.923 1.00 36.22 6 VAL B N 1
ATOM 1338 C CA . VAL B 1 6 ? 83.370 60.226 73.490 1.00 35.16 6 VAL B CA 1
ATOM 1339 C C . VAL B 1 6 ? 84.337 60.054 74.683 1.00 27.33 6 VAL B C 1
ATOM 1340 O O . VAL B 1 6 ? 85.360 60.764 74.792 1.00 31.74 6 VAL B O 1
ATOM 1344 N N . ALA B 1 7 ? 84.017 59.104 75.544 1.00 34.56 7 ALA B N 1
ATOM 1345 C CA . ALA B 1 7 ? 84.873 58.765 76.687 1.00 31.98 7 ALA B CA 1
ATOM 1346 C C . ALA B 1 7 ? 85.254 57.311 76.431 1.00 29.86 7 ALA B C 1
ATOM 1347 O O . ALA B 1 7 ? 84.377 56.477 76.151 1.00 33.86 7 ALA B O 1
ATOM 1349 N N . MET B 1 8 ? 86.552 57.014 76.468 1.00 33.81 8 MET B N 1
ATOM 1350 C CA . MET B 1 8 ? 87.040 55.644 76.250 1.00 35.06 8 MET B CA 1
ATOM 1351 C C . MET B 1 8 ? 88.211 55.303 77.205 1.00 33.64 8 MET B C 1
ATOM 1352 O O . MET B 1 8 ? 88.903 56.208 77.694 1.00 27.55 8 MET B O 1
ATOM 1357 N N . ASP B 1 9 ? 88.452 54.009 77.426 1.00 33.00 9 ASP B N 1
ATOM 1358 C CA . ASP B 1 9 ? 89.541 53.608 78.319 1.00 36.05 9 ASP B CA 1
ATOM 1359 C C . ASP B 1 9 ? 90.854 53.348 77.569 1.00 37.28 9 ASP B C 1
ATOM 1360 O O . ASP B 1 9 ? 90.949 53.564 76.347 1.00 34.14 9 ASP B O 1
ATOM 1365 N N . GLU B 1 10 ? 91.894 52.898 78.269 1.00 33.17 10 GLU B N 1
ATOM 1366 C CA . GLU B 1 10 ? 93.163 52.728 77.593 1.00 31.42 10 GLU B CA 1
ATOM 1367 C C . GLU B 1 10 ? 93.113 51.760 76.463 1.00 34.43 10 GLU B C 1
ATOM 1368 O O . GLU B 1 10 ? 93.984 51.806 75.612 1.00 36.31 10 GLU B O 1
ATOM 1374 N N . ASN B 1 11 ? 92.115 50.883 76.432 1.00 30.77 11 ASN B N 1
ATOM 1375 C CA . ASN B 1 11 ? 92.007 49.963 75.280 1.00 38.59 11 ASN B CA 1
ATOM 1376 C C . ASN B 1 11 ? 90.871 50.396 74.306 1.00 38.07 11 ASN B C 1
ATOM 1377 O O . ASN B 1 11 ? 90.361 49.593 73.505 1.00 36.70 11 ASN B O 1
ATOM 1382 N N . ARG B 1 12 ? 90.483 51.666 74.381 1.00 32.13 12 ARG B N 1
ATOM 1383 C CA . ARG B 1 12 ? 89.435 52.196 73.508 1.00 39.35 12 ARG B CA 1
ATOM 1384 C C . ARG B 1 12 ? 88.040 51.631 73.791 1.00 42.15 12 ARG B C 1
ATOM 1385 O O . ARG B 1 12 ? 87.133 51.809 72.978 1.00 36.02 12 ARG B O 1
ATOM 1393 N N . VAL B 1 13 ? 87.863 50.962 74.938 1.00 31.06 13 VAL B N 1
ATOM 1394 C CA . VAL B 1 13 ? 86.560 50.422 75.322 1.00 31.92 13 VAL B CA 1
ATOM 1395 C C . VAL B 1 13 ? 85.576 51.611 75.490 1.00 36.59 13 VAL B C 1
ATOM 1396 O O . VAL B 1 13 ? 85.956 52.629 76.048 1.00 28.97 13 VAL B O 1
ATOM 1400 N N . ILE B 1 14 ? 84.329 51.502 75.013 1.00 28.71 14 ILE B N 1
ATOM 1401 C CA . ILE B 1 14 ? 83.384 52.600 75.218 1.00 37.45 14 ILE B CA 1
ATOM 1402 C C . ILE B 1 14 ? 82.114 52.057 75.806 1.00 29.20 14 ILE B C 1
ATOM 1403 O O . ILE B 1 14 ? 81.196 52.809 76.109 1.00 40.89 14 ILE B O 1
ATOM 1408 N N . GLY B 1 15 ? 82.052 50.742 75.953 1.00 36.98 15 GLY B N 1
ATOM 1409 C CA . GLY B 1 15 ? 80.867 50.161 76.557 1.00 35.80 15 GLY B CA 1
ATOM 1410 C C . GLY B 1 15 ? 81.000 48.675 76.839 1.00 32.83 15 GLY B C 1
ATOM 1411 O O . GLY B 1 15 ? 81.911 47.998 76.358 1.00 37.14 15 GLY B O 1
ATOM 1412 N N . LYS B 1 16 ? 80.064 48.156 77.611 1.00 38.25 16 LYS B N 1
ATOM 1413 C CA . LYS B 1 16 ? 80.052 46.744 77.942 1.00 35.48 16 LYS B CA 1
ATOM 1414 C C . LYS B 1 16 ? 78.602 46.469 78.295 1.00 37.58 16 LYS B C 1
ATOM 1415 O O . LYS B 1 16 ? 78.045 47.136 79.166 1.00 39.39 16 LYS B O 1
ATOM 1421 N N . ASP B 1 17 ? 77.989 45.505 77.611 1.00 41.97 17 ASP B N 1
ATOM 1422 C CA . ASP B 1 17 ? 76.581 45.166 77.850 1.00 45.99 17 ASP B CA 1
ATOM 1423 C C . ASP B 1 17 ? 75.679 46.393 77.854 1.00 49.68 17 ASP B C 1
ATOM 1424 O O . ASP B 1 17 ? 74.845 46.559 78.762 1.00 46.51 17 ASP B O 1
ATOM 1429 N N . ASN B 1 18 ? 75.875 47.254 76.854 1.00 46.19 18 ASN B N 1
ATOM 1430 C CA . ASN B 1 18 ? 75.105 48.484 76.692 1.00 49.21 18 ASN B CA 1
ATOM 1431 C C . ASN B 1 18 ? 75.139 49.432 77.865 1.00 55.43 18 ASN B C 1
ATOM 1432 O O . ASN B 1 18 ? 74.151 50.118 78.139 1.00 59.13 18 ASN B O 1
ATOM 1437 N N . ARG B 1 19 ? 76.269 49.472 78.565 1.00 50.55 19 ARG B N 1
ATOM 1438 C CA . ARG B 1 19 ? 76.417 50.366 79.703 1.00 50.02 19 ARG B CA 1
ATOM 1439 C C . ARG B 1 19 ? 77.872 50.786 79.812 1.00 43.06 19 ARG B C 1
ATOM 1440 O O . ARG B 1 19 ? 78.730 50.216 79.160 1.00 42.78 19 ARG B O 1
ATOM 1448 N N . LEU B 1 20 ? 78.146 51.810 80.604 1.00 42.16 20 LEU B N 1
ATOM 1449 C CA . LEU B 1 20 ? 79.520 52.239 80.768 1.00 43.94 20 LEU B CA 1
ATOM 1450 C C . LEU B 1 20 ? 80.072 51.482 81.952 1.00 44.16 20 LEU B C 1
ATOM 1451 O O . LEU B 1 20 ? 79.428 51.397 82.997 1.00 41.00 20 LEU B O 1
ATOM 1456 N N . PRO B 1 21 ? 81.276 50.919 81.811 1.00 40.03 21 PRO B N 1
ATOM 1457 C CA . PRO B 1 21 ? 81.790 50.191 82.967 1.00 41.39 21 PRO B CA 1
ATOM 1458 C C . PRO B 1 21 ? 82.448 51.109 83.996 1.00 40.26 21 PRO B C 1
ATOM 1459 O O . PRO B 1 21 ? 83.128 50.637 84.903 1.00 44.78 21 PRO B O 1
ATOM 1463 N N . TRP B 1 22 ? 82.278 52.417 83.850 1.00 33.43 22 TRP B N 1
ATOM 1464 C CA . TRP B 1 22 ? 82.867 53.343 84.802 1.00 34.79 22 TRP B CA 1
ATOM 1465 C C . TRP B 1 22 ? 81.830 54.416 85.067 1.00 38.11 22 TRP B C 1
ATOM 1466 O O . TRP B 1 22 ? 80.817 54.489 84.372 1.00 43.84 22 TRP B O 1
ATOM 1477 N N . HIS B 1 23 ? 82.056 55.230 86.084 1.00 39.80 23 HIS B N 1
ATOM 1478 C CA . HIS B 1 23 ? 81.166 56.343 86.335 1.00 37.54 23 HIS B CA 1
ATOM 1479 C C . HIS B 1 23 ? 82.111 57.470 86.678 1.00 43.65 23 HIS B C 1
ATOM 1480 O O . HIS B 1 23 ? 82.866 57.388 87.644 1.00 40.62 23 HIS B O 1
ATOM 1487 N N . LEU B 1 24 ? 82.080 58.500 85.846 1.00 36.07 24 LEU B N 1
ATOM 1488 C CA . LEU B 1 24 ? 82.945 59.648 85.975 1.00 36.95 24 LEU B CA 1
ATOM 1489 C C . LEU B 1 24 ? 82.120 60.893 85.845 1.00 44.64 24 LEU B C 1
ATOM 1490 O O . LEU B 1 24 ? 81.999 61.448 84.750 1.00 38.03 24 LEU B O 1
ATOM 1495 N N . PRO B 1 25 ? 81.543 61.360 86.958 1.00 41.27 25 PRO B N 1
ATOM 1496 C CA . PRO B 1 25 ? 80.732 62.562 86.870 1.00 37.91 25 PRO B CA 1
ATOM 1497 C C . PRO B 1 25 ? 81.441 63.763 86.264 1.00 46.34 25 PRO B C 1
ATOM 1498 O O . PRO B 1 25 ? 80.781 64.618 85.660 1.00 42.91 25 PRO B O 1
ATOM 1502 N N . ALA B 1 26 ? 82.767 63.858 86.421 1.00 31.14 26 ALA B N 1
ATOM 1503 C CA . ALA B 1 26 ? 83.470 65.000 85.822 1.00 33.48 26 ALA B CA 1
ATOM 1504 C C . ALA B 1 26 ? 83.330 64.989 84.283 1.00 34.16 26 ALA B C 1
ATOM 1505 O O . ALA B 1 26 ? 83.274 66.052 83.645 1.00 36.14 26 ALA B O 1
ATOM 1507 N N . ASP B 1 27 ? 83.294 63.799 83.698 1.00 30.76 27 ASP B N 1
ATOM 1508 C CA . ASP B 1 27 ? 83.153 63.677 82.256 1.00 35.08 27 ASP B CA 1
ATOM 1509 C C . ASP B 1 27 ? 81.703 63.928 81.852 1.00 42.40 27 ASP B C 1
ATOM 1510 O O . ASP B 1 27 ? 81.425 64.458 80.771 1.00 40.65 27 ASP B O 1
ATOM 1515 N N . LEU B 1 28 ? 80.773 63.512 82.699 1.00 40.86 28 LEU B N 1
ATOM 1516 C CA . LEU B 1 28 ? 79.372 63.773 82.412 1.00 44.41 28 LEU B CA 1
ATOM 1517 C C . LEU B 1 28 ? 79.170 65.300 82.373 1.00 47.01 28 LEU B C 1
ATOM 1518 O O . LEU B 1 28 ? 78.524 65.816 81.469 1.00 43.68 28 LEU B O 1
ATOM 1523 N N . ALA B 1 29 ? 79.736 66.016 83.344 1.00 39.22 29 ALA B N 1
ATOM 1524 C CA . ALA B 1 29 ? 79.608 67.469 83.384 1.00 43.77 29 ALA B CA 1
ATOM 1525 C C . ALA B 1 29 ? 80.257 68.098 82.175 1.00 45.20 29 ALA B C 1
ATOM 1526 O O . ALA B 1 29 ? 79.739 69.052 81.591 1.00 50.96 29 ALA B O 1
ATOM 1528 N N . TYR B 1 30 ? 81.406 67.563 81.797 1.00 44.29 30 TYR B N 1
ATOM 1529 C CA . TYR B 1 30 ? 82.142 68.077 80.652 1.00 39.91 30 TYR B CA 1
ATOM 1530 C C . TYR B 1 30 ? 81.307 67.921 79.379 1.00 43.85 30 TYR B C 1
ATOM 1531 O O . TYR B 1 30 ? 81.191 68.853 78.589 1.00 40.11 30 TYR B O 1
ATOM 1540 N N . PHE B 1 31 ? 80.737 66.732 79.206 1.00 43.16 31 PHE B N 1
ATOM 1541 C CA . PHE B 1 31 ? 79.916 66.378 78.052 1.00 47.08 31 PHE B CA 1
ATOM 1542 C C . PHE B 1 31 ? 78.757 67.354 77.938 1.00 54.86 31 PHE B C 1
ATOM 1543 O O . PHE B 1 31 ? 78.514 67.928 76.873 1.00 53.62 31 PHE B O 1
ATOM 1551 N N . LYS B 1 32 ? 78.054 67.541 79.051 1.00 58.50 32 LYS B N 1
ATOM 1552 C CA . LYS B 1 32 ? 76.911 68.451 79.109 1.00 59.59 32 LYS B CA 1
ATOM 1553 C C . LYS B 1 32 ? 77.314 69.869 78.715 1.00 59.22 32 LYS B C 1
ATOM 1554 O O . LYS B 1 32 ? 76.705 70.489 77.841 1.00 60.19 32 LYS B O 1
ATOM 1560 N N . ARG B 1 33 ? 78.364 70.363 79.352 1.00 57.99 33 ARG B N 1
ATOM 1561 C CA . ARG B 1 33 ? 78.887 71.697 79.099 1.00 57.86 33 ARG B CA 1
ATOM 1562 C C . ARG B 1 33 ? 79.283 71.920 77.657 1.00 56.60 33 ARG B C 1
ATOM 1563 O O . ARG B 1 33 ? 79.024 72.980 77.097 1.00 62.59 33 ARG B O 1
ATOM 1571 N N . VAL B 1 34 ? 79.932 70.934 77.056 1.00 54.82 34 VAL B N 1
ATOM 1572 C CA . VAL B 1 34 ? 80.379 71.066 75.684 1.00 51.79 34 VAL B CA 1
ATOM 1573 C C . VAL B 1 34 ? 79.242 71.012 74.683 1.00 54.45 34 VAL B C 1
ATOM 1574 O O . VAL B 1 34 ? 79.272 71.697 73.659 1.00 51.81 34 VAL B O 1
ATOM 1578 N N . THR B 1 35 ? 78.243 70.196 74.974 1.00 56.01 35 THR B N 1
ATOM 1579 C CA . THR B 1 35 ? 77.144 70.050 74.046 1.00 57.83 35 THR B CA 1
ATOM 1580 C C . THR B 1 35 ? 75.892 70.853 74.367 1.00 64.83 35 THR B C 1
ATOM 1581 O O . THR B 1 35 ? 74.869 70.693 73.702 1.00 72.05 35 THR B O 1
ATOM 1585 N N . MET B 1 36 ? 75.947 71.719 75.367 1.00 63.54 36 MET B N 1
ATOM 1586 C CA . MET B 1 36 ? 74.751 72.475 75.679 1.00 71.18 36 MET B CA 1
ATOM 1587 C C . MET B 1 36 ? 74.361 73.318 74.471 1.00 72.93 36 MET B C 1
ATOM 1588 O O . MET B 1 36 ? 75.229 73.827 73.755 1.00 68.04 36 MET B O 1
ATOM 1593 N N . GLY B 1 37 ? 73.051 73.433 74.243 1.00 78.73 37 GLY B N 1
ATOM 1594 C CA . GLY B 1 37 ? 72.544 74.201 73.120 1.00 74.98 37 GLY B CA 1
ATOM 1595 C C . GLY B 1 37 ? 73.211 73.829 71.808 1.00 75.83 37 GLY B C 1
ATOM 1596 O O . GLY B 1 37 ? 73.805 74.678 71.138 1.00 75.62 37 GLY B O 1
ATOM 1597 N N . HIS B 1 38 ? 73.118 72.555 71.440 1.00 71.43 38 HIS B N 1
ATOM 1598 C CA . HIS B 1 38 ? 73.716 72.070 70.203 1.00 67.34 38 HIS B CA 1
ATOM 1599 C C . HIS B 1 38 ? 72.959 70.873 69.692 1.00 62.19 38 HIS B C 1
ATOM 1600 O O . HIS B 1 38 ? 72.155 70.280 70.407 1.00 59.05 38 HIS B O 1
ATOM 1607 N N . ALA B 1 39 ? 73.224 70.516 68.447 1.00 61.42 39 ALA B N 1
ATOM 1608 C CA . ALA B 1 39 ? 72.581 69.358 67.863 1.00 64.84 39 ALA B CA 1
ATOM 1609 C C . ALA B 1 39 ? 73.489 68.171 68.157 1.00 66.39 39 ALA B C 1
ATOM 1610 O O . ALA B 1 39 ? 74.694 68.231 67.902 1.00 65.68 39 ALA B O 1
ATOM 1612 N N . ILE B 1 40 ? 72.908 67.106 68.700 1.00 67.37 40 ILE B N 1
ATOM 1613 C CA . ILE B 1 40 ? 73.661 65.898 69.010 1.00 67.37 40 ILE B CA 1
ATOM 1614 C C . ILE B 1 40 ? 73.086 64.709 68.246 1.00 68.00 40 ILE B C 1
ATOM 1615 O O . ILE B 1 40 ? 71.921 64.362 68.408 1.00 70.16 40 ILE B O 1
ATOM 1620 N N . VAL B 1 41 ? 73.901 64.084 67.409 1.00 65.68 41 VAL B N 1
ATOM 1621 C CA . VAL B 1 41 ? 73.432 62.930 66.652 1.00 63.31 41 VAL B CA 1
ATOM 1622 C C . VAL B 1 41 ? 73.775 61.594 67.352 1.00 63.56 41 VAL B C 1
ATOM 1623 O O . VAL B 1 41 ? 74.937 61.321 67.654 1.00 59.91 41 VAL B O 1
ATOM 1627 N N . MET B 1 42 ? 72.775 60.753 67.590 1.00 58.62 42 MET B N 1
ATOM 1628 C CA . MET B 1 42 ? 73.025 59.496 68.281 1.00 62.16 42 MET B CA 1
ATOM 1629 C C . MET B 1 42 ? 72.300 58.297 67.705 1.00 65.26 42 MET B C 1
ATOM 1630 O O . MET B 1 42 ? 71.204 58.419 67.174 1.00 66.72 42 MET B O 1
ATOM 1635 N N . GLY B 1 43 ? 72.911 57.130 67.851 1.00 67.54 43 GLY B N 1
ATOM 1636 C CA . GLY B 1 43 ? 72.304 55.904 67.368 1.00 72.53 43 GLY B CA 1
ATOM 1637 C C . GLY B 1 43 ? 71.067 55.535 68.171 1.00 74.34 43 GLY B C 1
ATOM 1638 O O . GLY B 1 43 ? 70.732 56.179 69.167 1.00 77.78 43 GLY B O 1
ATOM 1639 N N . ARG B 1 44 ? 70.390 54.483 67.733 1.00 79.21 44 ARG B N 1
ATOM 1640 C CA . ARG B 1 44 ? 69.171 54.010 68.380 1.00 81.78 44 ARG B CA 1
ATOM 1641 C C . ARG B 1 44 ? 69.442 53.627 69.829 1.00 79.99 44 ARG B C 1
ATOM 1642 O O . ARG B 1 44 ? 68.885 54.223 70.763 1.00 71.67 44 ARG B O 1
ATOM 1650 N N . LYS B 1 45 ? 70.301 52.622 69.996 1.00 78.53 45 LYS B N 1
ATOM 1651 C CA . LYS B 1 45 ? 70.677 52.120 71.310 1.00 80.44 45 LYS B CA 1
ATOM 1652 C C . LYS B 1 45 ? 71.008 53.292 72.218 1.00 79.76 45 LYS B C 1
ATOM 1653 O O . LYS B 1 45 ? 70.494 53.386 73.336 1.00 78.32 45 LYS B O 1
ATOM 1659 N N . THR B 1 46 ? 71.862 54.186 71.724 1.00 73.82 46 THR B N 1
ATOM 1660 C CA . THR B 1 46 ? 72.280 55.343 72.501 1.00 74.17 46 THR B CA 1
ATOM 1661 C C . THR B 1 46 ? 71.097 56.128 73.045 1.00 82.20 46 THR B C 1
ATOM 1662 O O . THR B 1 46 ? 70.990 56.306 74.260 1.00 82.79 46 THR B O 1
ATOM 1666 N N . PHE B 1 47 ? 70.204 56.587 72.167 1.00 92.17 47 PHE B N 1
ATOM 1667 C CA . PHE B 1 47 ? 69.047 57.350 72.631 1.00 99.21 47 PHE B CA 1
ATOM 1668 C C . PHE B 1 47 ? 68.229 56.544 73.625 1.00 100.15 47 PHE B C 1
ATOM 1669 O O . PHE B 1 47 ? 67.698 57.092 74.592 1.00 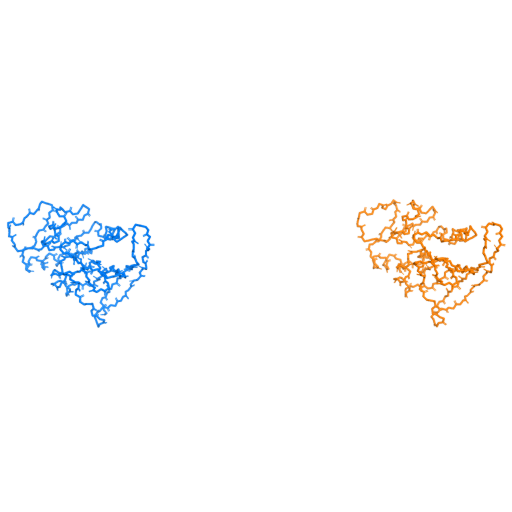100.42 47 PHE B O 1
ATOM 1677 N N . GLU B 1 48 ? 68.122 55.242 73.391 1.00 101.18 48 GLU B N 1
ATOM 1678 C CA . GLU B 1 48 ? 67.362 54.405 74.302 1.00 104.20 48 GLU B CA 1
ATOM 1679 C C . GLU B 1 48 ? 68.034 54.330 75.670 1.00 103.36 48 GLU B C 1
ATOM 1680 O O . GLU B 1 48 ? 67.405 54.605 76.690 1.00 103.79 48 GLU B O 1
ATOM 1686 N N . ALA B 1 49 ? 69.314 53.977 75.685 1.00 102.60 49 ALA B N 1
ATOM 1687 C CA . ALA B 1 49 ? 70.067 53.878 76.930 1.00 100.36 49 ALA B CA 1
ATOM 1688 C C . ALA B 1 49 ? 70.030 55.188 77.706 1.00 100.42 49 ALA B C 1
ATOM 1689 O O . ALA B 1 49 ? 70.544 55.269 78.822 1.00 103.90 49 ALA B O 1
ATOM 1691 N N . ILE B 1 50 ? 69.433 56.211 77.105 1.00 99.73 50 ILE B N 1
ATOM 1692 C CA . ILE B 1 50 ? 69.314 57.519 77.738 1.00 98.96 50 ILE B CA 1
ATOM 1693 C C . ILE B 1 50 ? 67.867 57.783 78.120 1.00 106.11 50 ILE B C 1
ATOM 1694 O O . ILE B 1 50 ? 67.588 58.612 78.988 1.00 109.95 50 ILE B O 1
ATOM 1699 N N . GLY B 1 51 ? 66.946 57.081 77.464 1.00 109.85 51 GLY B N 1
ATOM 1700 C CA . GLY B 1 51 ? 65.535 57.260 77.759 1.00 112.30 51 GLY B CA 1
ATOM 1701 C C . GLY B 1 51 ? 64.895 58.421 77.019 1.00 112.06 51 GLY B C 1
ATOM 1702 O O . GLY B 1 51 ? 64.565 58.304 75.839 1.00 114.26 51 GLY B O 1
ATOM 1703 N N . ARG B 1 52 ? 64.715 59.543 77.712 1.00 110.74 52 ARG B N 1
ATOM 1704 C CA . ARG B 1 52 ? 64.106 60.719 77.107 1.00 111.31 52 ARG B CA 1
ATOM 1705 C C . ARG B 1 52 ? 65.169 61.665 76.568 1.00 106.47 52 ARG B C 1
ATOM 1706 O O . ARG B 1 52 ? 66.269 61.731 77.098 1.00 108.61 52 ARG B O 1
ATOM 1714 N N . PRO B 1 53 ? 64.842 62.419 75.509 1.00 102.87 53 PRO B N 1
ATOM 1715 C CA . PRO B 1 53 ? 65.748 63.373 74.861 1.00 99.65 53 PRO B CA 1
ATOM 1716 C C . PRO B 1 53 ? 66.545 64.244 75.818 1.00 96.15 53 PRO B C 1
ATOM 1717 O O . PRO B 1 53 ? 66.077 64.576 76.905 1.00 96.77 53 PRO B O 1
ATOM 1721 N N . LEU B 1 54 ? 67.749 64.617 75.395 1.00 89.26 54 LEU B N 1
ATOM 1722 C CA . LEU B 1 54 ? 68.640 65.441 76.201 1.00 85.21 54 LEU B CA 1
ATOM 1723 C C . LEU B 1 54 ? 68.266 66.925 76.205 1.00 81.74 54 LEU B C 1
ATOM 1724 O O . LEU B 1 54 ? 68.261 67.572 75.161 1.00 84.34 54 LEU B O 1
ATOM 1729 N N . PRO B 1 55 ? 67.964 67.483 77.390 1.00 77.41 55 PRO B N 1
ATOM 1730 C CA . PRO B 1 55 ? 67.584 68.887 77.601 1.00 77.90 55 PRO B CA 1
ATOM 1731 C C . PRO B 1 55 ? 68.555 69.951 77.107 1.00 79.43 55 PRO B C 1
ATOM 1732 O O . PRO B 1 55 ? 69.748 69.902 77.394 1.00 83.94 55 PRO B O 1
ATOM 1736 N N . GLY B 1 56 ? 68.020 70.925 76.374 1.00 76.75 56 GLY B N 1
ATOM 1737 C CA . GLY B 1 56 ? 68.832 72.002 75.845 1.00 69.62 56 GLY B CA 1
ATOM 1738 C C . GLY B 1 56 ? 69.591 71.605 74.600 1.00 70.26 56 GLY B C 1
ATOM 1739 O O . GLY B 1 56 ? 70.491 72.326 74.167 1.00 73.46 56 GLY B O 1
ATOM 1740 N N . ARG B 1 57 ? 69.239 70.460 74.020 1.00 75.41 57 ARG B N 1
ATOM 1741 C CA . ARG B 1 57 ? 69.915 69.978 72.813 1.00 82.33 57 ARG B CA 1
ATOM 1742 C C . ARG B 1 57 ? 68.977 69.400 71.747 1.00 80.17 57 ARG B C 1
ATOM 1743 O O . ARG B 1 57 ? 67.996 68.717 72.05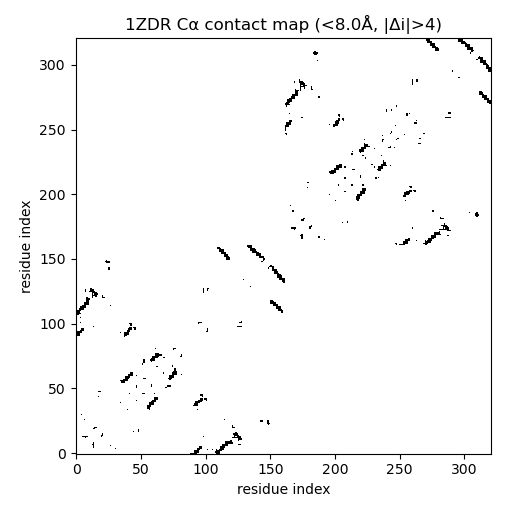4 1.00 73.82 57 ARG B O 1
ATOM 1751 N N . ASP B 1 58 ? 69.303 69.666 70.486 1.00 80.31 58 ASP B N 1
ATOM 1752 C CA . ASP B 1 58 ? 68.512 69.156 69.383 1.00 80.61 58 ASP B CA 1
ATOM 1753 C C . ASP B 1 58 ? 68.831 67.683 69.194 1.00 80.36 58 ASP B C 1
ATOM 1754 O O . ASP B 1 58 ? 69.705 67.322 68.409 1.00 84.06 58 ASP B O 1
ATOM 1759 N N . ASN B 1 59 ? 68.114 66.829 69.908 1.00 79.21 59 ASN B N 1
ATOM 1760 C CA . ASN B 1 59 ? 68.357 65.400 69.810 1.00 81.45 59 ASN B CA 1
ATOM 1761 C C . ASN B 1 59 ? 68.058 64.799 68.436 1.00 82.73 59 ASN B C 1
ATOM 1762 O O . ASN B 1 59 ? 66.921 64.428 68.147 1.00 88.69 59 ASN B O 1
ATOM 1767 N N . VAL B 1 60 ? 69.086 64.701 67.595 1.00 77.61 60 VAL B N 1
ATOM 1768 C CA . VAL B 1 60 ? 68.959 64.123 66.256 1.00 73.92 60 VAL B CA 1
ATOM 1769 C C . VAL B 1 60 ? 69.280 62.632 66.284 1.00 75.62 60 VAL B C 1
ATOM 1770 O O . VAL B 1 60 ? 70.453 62.263 66.304 1.00 80.62 60 VAL B O 1
ATOM 1774 N N . VAL B 1 61 ? 68.263 61.773 66.287 1.00 74.34 61 VAL B N 1
ATOM 1775 C CA . VAL B 1 61 ? 68.495 60.324 66.283 1.00 69.31 61 VAL B CA 1
ATOM 1776 C C . VAL B 1 61 ? 68.668 59.743 64.866 1.00 71.79 61 VAL B C 1
ATOM 1777 O O . VAL B 1 61 ? 68.308 60.376 63.871 1.00 78.20 61 VAL B O 1
ATOM 1781 N N . VAL B 1 62 ? 69.233 58.547 64.776 1.00 63.78 62 VAL B N 1
ATOM 1782 C CA . VAL B 1 62 ? 69.432 57.888 63.494 1.00 67.15 62 VAL B CA 1
ATOM 1783 C C . VAL B 1 62 ? 68.897 56.492 63.707 1.00 75.00 62 VAL B C 1
ATOM 1784 O O . VAL B 1 62 ? 69.292 55.825 64.658 1.00 74.04 62 VAL B O 1
ATOM 1788 N N . THR B 1 63 ? 68.000 56.038 62.837 1.00 81.19 63 THR B N 1
ATOM 1789 C CA . THR B 1 63 ? 67.441 54.702 63.000 1.00 83.05 63 THR B CA 1
ATOM 1790 C C . THR B 1 63 ? 66.815 54.167 61.719 1.00 86.45 63 THR B C 1
ATOM 1791 O O . THR B 1 63 ? 66.334 54.934 60.886 1.00 84.81 63 THR B O 1
ATOM 1795 N N . GLY B 1 64 ? 66.841 52.847 61.562 1.00 92.33 64 GLY B N 1
ATOM 1796 C CA . GLY B 1 64 ? 66.264 52.230 60.381 1.00 100.62 64 GLY B CA 1
ATOM 1797 C C . GLY B 1 64 ? 64.829 51.797 60.615 1.00 107.42 64 GLY B C 1
ATOM 1798 O O . GLY B 1 64 ? 64.067 51.621 59.668 1.00 110.33 64 GLY B O 1
ATOM 1799 N N . ASN B 1 65 ? 64.463 51.622 61.882 1.00 113.54 65 ASN B N 1
ATOM 1800 C CA . ASN B 1 65 ? 63.114 51.211 62.258 1.00 117.59 65 ASN B CA 1
ATOM 1801 C C . ASN B 1 65 ? 62.174 52.399 62.203 1.00 118.95 65 ASN B C 1
ATOM 1802 O O . ASN B 1 65 ? 62.244 53.294 63.039 1.00 115.35 65 ASN B O 1
ATOM 1807 N N . ARG B 1 66 ? 61.291 52.400 61.216 1.00 123.32 66 ARG B N 1
ATOM 1808 C CA . ARG B 1 66 ? 60.327 53.477 61.062 1.00 127.43 66 ARG B CA 1
ATOM 1809 C C . ARG B 1 66 ? 59.360 53.497 62.249 1.00 130.27 66 ARG B C 1
ATOM 1810 O O . ARG B 1 66 ? 58.555 54.415 62.390 1.00 130.54 66 ARG B O 1
ATOM 1818 N N . SER B 1 67 ? 59.453 52.482 63.103 1.00 134.36 67 SER B N 1
ATOM 1819 C CA . SER B 1 67 ? 58.582 52.357 64.270 1.00 138.83 67 SER B CA 1
ATOM 1820 C C . SER B 1 67 ? 58.957 53.277 65.434 1.00 142.51 67 SER B C 1
ATOM 1821 O O . SER B 1 67 ? 58.175 53.465 66.366 1.00 143.89 67 SER B O 1
ATOM 1824 N N . PHE B 1 68 ? 60.153 53.848 65.368 1.00 144.68 68 PHE B N 1
ATOM 1825 C CA . PHE B 1 68 ? 60.676 54.736 66.405 1.00 144.97 68 PHE B CA 1
ATOM 1826 C C . PHE B 1 68 ? 59.677 55.700 67.065 1.00 143.78 68 PHE B C 1
ATOM 1827 O O . PHE B 1 68 ? 58.665 56.066 66.470 1.00 143.74 68 PHE B O 1
ATOM 1835 N N . ARG B 1 69 ? 59.979 56.104 68.301 1.00 143.09 69 ARG B N 1
ATOM 1836 C CA . ARG B 1 69 ? 59.145 57.046 69.055 1.00 140.86 69 ARG B CA 1
ATOM 1837 C C . ARG B 1 69 ? 59.928 58.354 69.230 1.00 141.16 69 ARG B C 1
ATOM 1838 O O . ARG B 1 69 ? 60.376 58.674 70.336 1.00 139.40 69 ARG B O 1
ATOM 1846 N N . PRO B 1 70 ? 60.101 59.127 68.143 1.00 140.43 70 PRO B N 1
ATOM 1847 C CA . PRO B 1 70 ? 60.835 60.397 68.180 1.00 136.64 70 PRO B CA 1
ATOM 1848 C C . PRO B 1 70 ? 60.086 61.534 68.871 1.00 132.78 70 PRO B C 1
ATOM 1849 O O . PRO B 1 70 ? 59.283 62.227 68.245 1.00 133.28 70 PRO B O 1
ATOM 1853 N N . GLU B 1 71 ? 60.350 61.727 70.158 1.00 127.62 71 GLU B N 1
ATOM 1854 C CA . GLU B 1 71 ? 59.700 62.792 70.912 1.00 122.00 71 GLU B CA 1
ATOM 1855 C C . GLU B 1 71 ? 60.391 64.122 70.632 1.00 119.54 71 GLU B C 1
ATOM 1856 O O . GLU B 1 71 ? 61.235 64.569 71.411 1.00 116.87 71 GLU B O 1
ATOM 1862 N N . GLY B 1 72 ? 60.027 64.746 69.512 1.00 119.64 72 GLY B N 1
ATOM 1863 C CA . GLY B 1 72 ? 60.620 66.017 69.123 1.00 115.28 72 GLY B CA 1
ATOM 1864 C C . GLY B 1 72 ? 62.065 65.849 68.686 1.00 112.50 72 GLY B C 1
ATOM 1865 O O . GLY B 1 72 ? 62.838 66.809 68.672 1.00 109.69 72 GLY B O 1
ATOM 1866 N N . CYS B 1 73 ? 62.421 64.620 68.321 1.00 109.94 73 CYS B N 1
ATOM 1867 C CA . CYS B 1 73 ? 63.776 64.293 67.898 1.00 105.52 73 CYS B CA 1
ATOM 1868 C C . CYS B 1 73 ? 63.940 64.271 66.386 1.00 100.24 73 CYS B C 1
ATOM 1869 O O . CYS B 1 73 ? 63.549 63.313 65.725 1.00 98.18 73 CYS B O 1
ATOM 1872 N N . LEU B 1 74 ? 64.521 65.337 65.847 1.00 93.68 74 LEU B N 1
ATOM 1873 C CA . LEU B 1 74 ? 64.768 65.442 64.417 1.00 92.26 74 LEU B CA 1
ATOM 1874 C C . LEU B 1 74 ? 65.364 64.106 63.993 1.00 89.70 74 LEU B C 1
ATOM 1875 O O . LEU B 1 74 ? 66.543 63.849 64.222 1.00 95.56 74 LEU B O 1
ATOM 1880 N N . VAL B 1 75 ? 64.565 63.252 63.370 1.00 84.26 75 VAL B N 1
ATOM 1881 C CA . VAL B 1 75 ? 65.076 61.945 62.978 1.00 79.92 75 VAL B CA 1
ATOM 1882 C C . VAL B 1 75 ? 65.554 61.802 61.542 1.00 78.18 75 VAL B C 1
ATOM 1883 O O . VAL B 1 75 ? 65.056 62.449 60.622 1.00 79.30 75 VAL B O 1
ATOM 1887 N N . LEU B 1 76 ? 66.551 60.945 61.374 1.00 76.59 76 LEU B N 1
ATOM 1888 C CA . LEU B 1 76 ? 67.103 60.641 60.072 1.00 76.54 76 LEU B CA 1
ATOM 1889 C C . LEU B 1 76 ? 66.924 59.133 60.012 1.00 77.63 76 LEU B C 1
ATOM 1890 O O . LEU B 1 76 ? 66.587 58.518 61.028 1.00 78.82 76 LEU B O 1
ATOM 1895 N N . HIS B 1 77 ? 67.110 58.528 58.846 1.00 74.92 77 HIS B N 1
ATOM 1896 C CA . HIS B 1 77 ? 66.896 57.089 58.735 1.00 72.33 77 HIS B CA 1
ATOM 1897 C C . HIS B 1 77 ? 67.995 56.362 58.012 1.00 65.86 77 HIS B C 1
ATOM 1898 O O . HIS B 1 77 ? 67.858 55.186 57.693 1.00 66.60 77 HIS B O 1
ATOM 1905 N N . SER B 1 78 ? 69.092 57.042 57.750 1.00 58.56 78 SER B N 1
ATOM 1906 C CA . SER B 1 78 ? 70.159 56.366 57.057 1.00 63.78 78 SER B CA 1
ATOM 1907 C C . SER B 1 78 ? 71.457 57.123 57.168 1.00 66.19 78 SER B C 1
ATOM 1908 O O . SER B 1 78 ? 71.472 58.302 57.500 1.00 67.02 78 SER B O 1
ATOM 1911 N N . LEU B 1 79 ? 72.547 56.425 56.888 1.00 71.73 79 LEU B N 1
ATOM 1912 C CA . LEU B 1 79 ? 73.874 57.005 56.935 1.00 78.07 79 LEU B CA 1
ATOM 1913 C C . LEU B 1 79 ? 73.866 58.260 56.069 1.00 84.95 79 LEU B C 1
ATOM 1914 O O . LEU B 1 79 ? 74.642 59.188 56.287 1.00 87.52 79 LEU B O 1
ATOM 1919 N N . GLU B 1 80 ? 72.970 58.282 55.090 1.00 85.43 80 GLU B N 1
ATOM 1920 C CA . GLU B 1 80 ? 72.868 59.406 54.178 1.00 88.71 80 GLU B CA 1
ATOM 1921 C C . GLU B 1 80 ? 71.851 60.467 54.576 1.00 83.74 80 GLU B C 1
ATOM 1922 O O . GLU B 1 80 ? 72.100 61.659 54.405 1.00 78.43 80 GLU B O 1
ATOM 1928 N N . GLU B 1 81 ? 70.703 60.045 55.095 1.00 78.74 81 GLU B N 1
ATOM 1929 C CA . GLU B 1 81 ? 69.695 61.005 55.520 1.00 76.92 81 GLU B CA 1
ATOM 1930 C C . GLU B 1 81 ? 70.315 61.769 56.698 1.00 81.01 81 GLU B C 1
ATOM 1931 O O . GLU B 1 81 ? 69.822 62.821 57.112 1.00 78.01 81 GLU B O 1
ATOM 1937 N N . VAL B 1 82 ? 71.413 61.216 57.221 1.00 79.51 82 VAL B N 1
ATOM 1938 C CA . VAL B 1 82 ? 72.158 61.814 58.322 1.00 77.58 82 VAL B CA 1
ATOM 1939 C C . VAL B 1 82 ? 73.234 62.740 57.782 1.00 76.72 82 VAL B C 1
ATOM 1940 O O . VAL B 1 82 ? 73.257 63.913 58.116 1.00 78.55 82 VAL B O 1
ATOM 1944 N N . LYS B 1 83 ? 74.124 62.216 56.947 1.00 80.11 83 LYS B N 1
ATOM 1945 C CA . LYS B 1 83 ? 75.202 63.037 56.414 1.00 85.53 83 LYS B CA 1
ATOM 1946 C C . LYS B 1 83 ? 74.707 64.030 55.364 1.00 86.28 83 LYS B C 1
ATOM 1947 O O . LYS B 1 83 ? 75.488 64.557 54.576 1.00 83.34 83 LYS B O 1
ATOM 1953 N N . GLN B 1 84 ? 73.398 64.273 55.376 1.00 92.95 84 GLN B N 1
ATOM 1954 C CA . GLN B 1 84 ? 72.740 65.225 54.475 1.00 101.47 84 GLN B CA 1
ATOM 1955 C C . GLN B 1 84 ? 72.077 66.279 55.335 1.00 102.99 84 GLN B C 1
ATOM 1956 O O . GLN B 1 84 ? 71.851 67.406 54.901 1.00 101.97 84 GLN B O 1
ATOM 1962 N N . TRP B 1 85 ? 71.745 65.874 56.557 1.00 104.79 85 TRP B N 1
ATOM 1963 C CA . TRP B 1 85 ? 71.105 66.740 57.529 1.00 102.05 85 TRP B CA 1
ATOM 1964 C C . TRP B 1 85 ? 72.170 67.530 58.264 1.00 99.85 85 TRP B C 1
ATOM 1965 O O . TRP B 1 85 ? 71.968 68.699 58.581 1.00 101.05 85 TRP B O 1
ATOM 1976 N N . ILE B 1 86 ? 73.310 66.892 58.525 1.00 99.69 86 ILE B N 1
ATOM 1977 C CA . ILE B 1 86 ? 74.385 67.548 59.264 1.00 99.30 86 ILE B CA 1
ATOM 1978 C C . ILE B 1 86 ? 75.578 68.095 58.472 1.00 99.65 86 ILE B C 1
ATOM 1979 O O . ILE B 1 86 ? 75.999 69.229 58.709 1.00 100.79 86 ILE B O 1
ATOM 1984 N N . ALA B 1 87 ? 76.131 67.307 57.552 1.00 98.31 87 ALA B N 1
ATOM 1985 C CA . ALA B 1 87 ? 77.283 67.752 56.757 1.00 96.09 87 ALA B CA 1
ATOM 1986 C C . ALA B 1 87 ? 77.113 69.199 56.285 1.00 97.12 87 ALA B C 1
ATOM 1987 O O . ALA B 1 87 ? 78.081 69.955 56.151 1.00 92.82 87 ALA B O 1
ATOM 1989 N N . SER B 1 88 ? 75.860 69.569 56.054 1.00 98.32 88 SER B N 1
ATOM 1990 C CA . SER B 1 88 ? 75.480 70.893 55.582 1.00 99.92 88 SER B CA 1
ATOM 1991 C C . SER B 1 88 ? 75.714 71.982 56.619 1.00 96.82 88 SER B C 1
ATOM 1992 O O . SER B 1 88 ? 76.196 73.071 56.297 1.00 89.22 88 SER B O 1
ATOM 1995 N N . ARG B 1 89 ? 75.329 71.666 57.855 1.00 96.44 89 ARG B N 1
ATOM 1996 C CA . ARG B 1 89 ? 75.417 72.562 59.007 1.00 91.09 89 ARG B CA 1
ATOM 1997 C C . ARG B 1 89 ? 76.682 73.397 59.044 1.00 93.37 89 ARG B C 1
ATOM 1998 O O . ARG B 1 89 ? 77.720 73.004 58.503 1.00 94.72 89 ARG B O 1
ATOM 2006 N N . ALA B 1 90 ? 76.583 74.554 59.692 1.00 92.35 90 ALA B N 1
ATOM 2007 C CA . ALA B 1 90 ? 77.717 75.460 59.838 1.00 92.63 90 ALA B CA 1
ATOM 2008 C C . ALA B 1 90 ? 77.872 75.712 61.326 1.00 91.79 90 ALA B C 1
ATOM 2009 O O . ALA B 1 90 ? 78.674 76.537 61.762 1.00 89.86 90 ALA B O 1
ATOM 2011 N N . ASP B 1 91 ? 77.062 74.996 62.094 1.00 88.08 91 ASP B N 1
ATOM 2012 C CA . ASP B 1 91 ? 77.093 75.081 63.540 1.00 86.51 91 ASP B CA 1
ATOM 2013 C C . ASP B 1 91 ? 77.677 73.732 63.971 1.00 81.52 91 ASP B C 1
ATOM 2014 O O . ASP B 1 91 ? 77.399 72.711 63.334 1.00 82.04 91 ASP B O 1
ATOM 2019 N N . GLU B 1 92 ? 78.483 73.710 65.030 1.00 71.43 92 GLU B N 1
ATOM 2020 C CA . GLU B 1 92 ? 79.096 72.447 65.467 1.00 57.50 92 GLU B CA 1
ATOM 2021 C C . GLU B 1 92 ? 78.088 71.397 65.905 1.00 45.48 92 GLU B C 1
ATOM 2022 O O . GLU B 1 92 ? 77.351 71.571 66.875 1.00 49.18 92 GLU B O 1
ATOM 2028 N N . VAL B 1 93 ? 78.038 70.306 65.162 1.00 46.16 93 VAL B N 1
ATOM 2029 C CA . VAL B 1 93 ? 77.131 69.223 65.497 1.00 53.97 93 VAL B CA 1
ATOM 2030 C C . VAL B 1 93 ? 77.999 68.147 66.148 1.00 46.25 93 VAL B C 1
ATOM 2031 O O . VAL B 1 93 ? 79.129 67.894 65.692 1.00 43.24 93 VAL B O 1
ATOM 2035 N N . PHE B 1 94 ? 77.459 67.505 67.180 1.00 48.17 94 PHE B N 1
ATOM 2036 C CA . PHE B 1 94 ? 78.196 66.464 67.904 1.00 50.87 94 PHE B CA 1
ATOM 2037 C C . PHE B 1 94 ? 77.660 65.059 67.698 1.00 47.31 94 PHE B C 1
ATOM 2038 O O . PHE B 1 94 ? 76.491 64.799 68.010 1.00 55.08 94 PHE B O 1
ATOM 2046 N N . ILE B 1 95 ? 78.461 64.159 67.145 1.00 48.67 95 ILE B N 1
ATOM 2047 C CA . ILE B 1 95 ? 78.088 62.763 67.085 1.00 46.94 95 ILE B CA 1
ATOM 2048 C C . ILE B 1 95 ? 78.361 62.217 68.464 1.00 50.26 95 ILE B C 1
ATOM 2049 O O . ILE B 1 95 ? 79.528 62.077 68.837 1.00 40.28 95 ILE B O 1
ATOM 2054 N N . ILE B 1 96 ? 77.340 61.893 69.247 1.00 48.06 96 ILE B N 1
ATOM 2055 C CA . ILE B 1 96 ? 77.584 61.428 70.604 1.00 52.21 96 ILE B CA 1
ATOM 2056 C C . ILE B 1 96 ? 77.678 59.932 70.729 1.00 51.62 96 ILE B C 1
ATOM 2057 O O . ILE B 1 96 ? 77.961 59.404 71.806 1.00 57.70 96 ILE B O 1
ATOM 2062 N N . GLY B 1 97 ? 77.401 59.182 69.678 1.00 53.63 97 GLY B N 1
ATOM 2063 C CA . GLY B 1 97 ? 77.572 57.779 69.967 1.00 49.94 97 GLY B CA 1
ATOM 2064 C C . GLY B 1 97 ? 76.877 56.701 69.221 1.00 59.01 97 GLY B C 1
ATOM 2065 O O . GLY B 1 97 ? 75.932 56.850 68.442 1.00 53.48 97 GLY B O 1
ATOM 2066 N N . GLY B 1 98 ? 77.443 55.576 69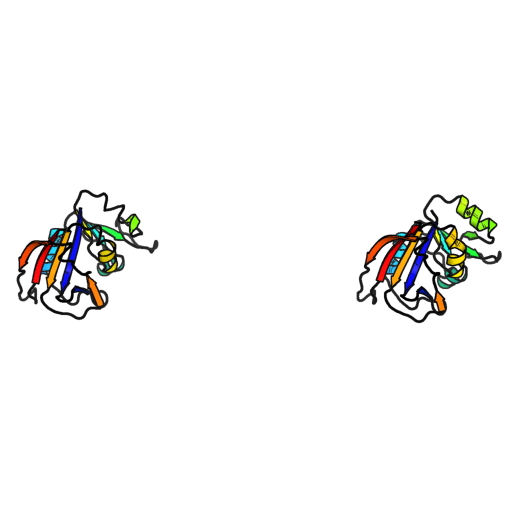.548 1.00 61.53 98 GLY B N 1
ATOM 2067 C CA . GLY B 1 98 ? 77.168 54.274 69.020 1.00 49.58 98 GLY B CA 1
ATOM 2068 C C . GLY B 1 98 ? 78.472 53.919 68.323 1.00 42.12 98 GLY B C 1
ATOM 2069 O O . GLY B 1 98 ? 78.918 54.673 67.474 1.00 51.72 98 GLY B O 1
ATOM 2070 N N . ALA B 1 99 ? 79.094 52.792 68.643 1.00 40.00 99 ALA B N 1
ATOM 2071 C CA . ALA B 1 99 ? 80.352 52.486 67.972 1.00 44.67 99 ALA B CA 1
ATOM 2072 C C . ALA B 1 99 ? 80.148 52.500 66.464 1.00 48.84 99 ALA B C 1
ATOM 2073 O O . ALA B 1 99 ? 81.054 52.881 65.720 1.00 50.05 99 ALA B O 1
ATOM 2075 N N . GLU B 1 100 ? 78.965 52.068 66.005 1.00 45.02 100 GLU B N 1
ATOM 2076 C CA . GLU B 1 100 ? 78.655 52.025 64.578 1.00 59.21 100 GLU B CA 1
ATOM 2077 C C . GLU B 1 100 ? 78.643 53.433 63.991 1.00 51.30 100 GLU B C 1
ATOM 2078 O O . GLU B 1 100 ? 79.363 53.723 63.035 1.00 52.82 100 GLU B O 1
ATOM 2084 N N . LEU B 1 101 ? 77.847 54.310 64.593 1.00 50.06 101 LEU B N 1
ATOM 2085 C CA . LEU B 1 101 ? 77.741 55.673 64.122 1.00 45.99 101 LEU B CA 1
ATOM 2086 C C . LEU B 1 101 ? 79.062 56.417 64.141 1.00 54.16 101 LEU B C 1
ATOM 2087 O O . LEU B 1 101 ? 79.303 57.287 63.291 1.00 46.63 101 LEU B O 1
ATOM 2092 N N . PHE B 1 102 ? 79.927 56.071 65.101 1.00 52.90 102 PHE B N 1
ATOM 2093 C CA . PHE B 1 102 ? 81.234 56.711 65.217 1.00 49.35 102 PHE B CA 1
ATOM 2094 C C . PHE B 1 102 ? 82.064 56.290 64.021 1.00 47.58 102 PHE B C 1
ATOM 2095 O O . PHE B 1 102 ? 82.696 57.107 63.354 1.00 50.65 102 PHE B O 1
ATOM 2103 N N . ARG B 1 103 ? 82.065 54.994 63.752 1.00 51.00 103 ARG B N 1
ATOM 2104 C CA . ARG B 1 103 ? 82.851 54.470 62.651 1.00 53.43 103 ARG B CA 1
ATOM 2105 C C . ARG B 1 103 ? 82.260 54.965 61.321 1.00 56.63 103 ARG B C 1
ATOM 2106 O O . ARG B 1 103 ? 82.992 55.408 60.433 1.00 46.57 103 ARG B O 1
ATOM 2114 N N . ALA B 1 104 ? 80.935 54.917 61.218 1.00 48.26 104 ALA B N 1
ATOM 2115 C CA . ALA B 1 104 ? 80.261 55.345 59.999 1.00 58.09 104 ALA B CA 1
ATOM 2116 C C . ALA B 1 104 ? 80.556 56.796 59.675 1.00 58.50 104 ALA B C 1
ATOM 2117 O O . ALA B 1 104 ? 80.863 57.129 58.530 1.00 61.22 104 ALA B O 1
ATOM 2119 N N . THR B 1 105 ? 80.492 57.662 60.678 1.00 54.30 105 THR B N 1
ATOM 2120 C CA . THR B 1 105 ? 80.727 59.067 60.424 1.00 52.55 105 THR B CA 1
ATOM 2121 C C . THR B 1 105 ? 82.149 59.519 60.599 1.00 54.44 105 THR B C 1
ATOM 2122 O O . THR B 1 105 ? 82.416 60.706 60.552 1.00 55.73 105 THR B O 1
ATOM 2126 N N . MET B 1 106 ? 83.068 58.576 60.768 1.00 63.83 106 MET B N 1
ATOM 2127 C CA . MET B 1 106 ? 84.484 58.902 60.965 1.00 67.39 106 MET B CA 1
ATOM 2128 C C . MET B 1 106 ? 85.114 59.755 59.850 1.00 70.07 106 MET B C 1
ATOM 2129 O O . MET B 1 106 ? 85.610 60.859 60.106 1.00 72.83 106 MET B O 1
ATOM 2134 N N . PRO B 1 107 ? 85.104 59.262 58.598 1.00 72.28 107 PRO B N 1
ATOM 2135 C CA . PRO B 1 107 ? 85.704 60.055 57.517 1.00 68.91 107 PRO B CA 1
ATOM 2136 C C . PRO B 1 107 ? 85.145 61.467 57.283 1.00 63.93 107 PRO B C 1
ATOM 2137 O O . PRO B 1 107 ? 85.825 62.301 56.691 1.00 68.49 107 PRO B O 1
ATOM 2141 N N . ILE B 1 108 ? 83.933 61.750 57.748 1.00 60.14 108 ILE B N 1
ATOM 2142 C CA . ILE B 1 108 ? 83.373 63.089 57.564 1.00 61.67 108 ILE B CA 1
ATOM 2143 C C . ILE B 1 108 ? 83.403 63.941 58.839 1.00 66.51 108 ILE B C 1
ATOM 2144 O O . ILE B 1 108 ? 82.627 64.900 58.972 1.00 65.49 108 ILE B O 1
ATOM 2149 N N . VAL B 1 109 ? 84.280 63.593 59.779 1.00 66.51 109 VAL B N 1
ATOM 2150 C CA . VAL B 1 109 ? 84.386 64.346 61.027 1.00 56.27 109 VAL B CA 1
ATOM 2151 C C . VAL B 1 109 ? 85.643 65.190 61.014 1.00 45.40 109 VAL B C 1
ATOM 2152 O O . VAL B 1 109 ? 86.660 64.802 60.424 1.00 45.46 109 VAL B O 1
ATOM 2156 N N . ASP B 1 110 ? 85.574 66.357 61.647 1.00 44.14 110 ASP B N 1
ATOM 2157 C CA . ASP B 1 110 ? 86.739 67.251 61.686 1.00 48.34 110 ASP B CA 1
ATOM 2158 C C . ASP B 1 110 ? 87.407 67.394 63.055 1.00 52.14 110 ASP B C 1
ATOM 2159 O O . ASP B 1 110 ? 88.564 67.836 63.142 1.00 51.19 110 ASP B O 1
ATOM 2164 N N . ARG B 1 111 ? 86.677 67.043 64.114 1.00 49.67 111 ARG B N 1
ATOM 2165 C CA . ARG B 1 111 ? 87.214 67.187 65.465 1.00 54.98 111 ARG B CA 1
ATOM 2166 C C . ARG B 1 111 ? 86.727 66.105 66.429 1.00 50.60 111 ARG B C 1
ATOM 2167 O O . ARG B 1 111 ? 85.543 65.747 66.457 1.00 47.69 111 ARG B O 1
ATOM 2175 N N . LEU B 1 112 ? 87.627 65.579 67.216 1.00 43.05 112 LEU B N 1
ATOM 2176 C CA . LEU B 1 112 ? 87.307 64.573 68.185 1.00 41.50 112 LEU B CA 1
ATOM 2177 C C . LEU B 1 112 ? 87.540 65.051 69.618 1.00 40.21 112 LEU B C 1
ATOM 2178 O O . LEU B 1 112 ? 88.666 65.405 69.963 1.00 35.69 112 LEU B O 1
ATOM 2183 N N . TYR B 1 113 ? 86.488 65.084 70.453 1.00 36.40 113 TYR B N 1
ATOM 2184 C CA . TYR B 1 113 ? 86.606 65.439 71.871 1.00 34.20 113 TYR B CA 1
ATOM 2185 C C . TYR B 1 113 ? 86.728 64.114 72.609 1.00 35.62 113 TYR B C 1
ATOM 2186 O O . TYR B 1 113 ? 85.730 63.443 72.875 1.00 38.37 113 TYR B O 1
ATOM 2195 N N . VAL B 1 114 ? 87.951 63.734 72.934 1.00 32.90 114 VAL B N 1
ATOM 2196 C CA . VAL B 1 114 ? 88.168 62.443 73.557 1.00 32.88 114 VAL B CA 1
ATOM 21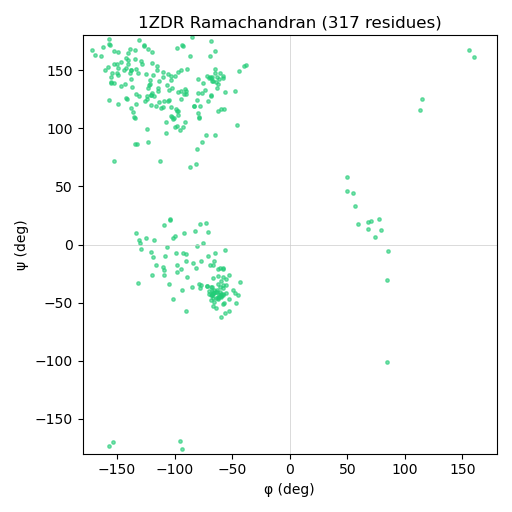97 C C . VAL B 1 114 ? 88.470 62.492 75.057 1.00 33.21 114 VAL B C 1
ATOM 2198 O O . VAL B 1 114 ? 89.395 63.171 75.484 1.00 33.67 114 VAL B O 1
ATOM 2202 N N . THR B 1 115 ? 87.697 61.783 75.858 1.00 30.02 115 THR B N 1
ATOM 2203 C CA . THR B 1 115 ? 88.012 61.749 77.288 1.00 33.64 115 THR B CA 1
ATOM 2204 C C . THR B 1 115 ? 88.717 60.415 77.465 1.00 28.10 115 THR B C 1
ATOM 2205 O O . THR B 1 115 ? 88.087 59.359 77.330 1.00 29.37 115 THR B O 1
ATOM 2209 N N . LYS B 1 116 ? 90.028 60.437 77.700 1.00 30.47 116 LYS B N 1
ATOM 2210 C CA . LYS B 1 116 ? 90.747 59.167 77.884 1.00 30.49 116 LYS B CA 1
ATOM 2211 C C . LYS B 1 116 ? 90.781 58.796 79.376 1.00 32.52 116 LYS B C 1
ATOM 2212 O O . LYS B 1 116 ? 91.139 59.638 80.207 1.00 29.85 116 LYS B O 1
ATOM 2218 N N . ILE B 1 117 ? 90.390 57.563 79.697 1.00 30.19 117 ILE B N 1
ATOM 2219 C CA . ILE B 1 117 ? 90.403 57.081 81.088 1.00 30.62 117 ILE B CA 1
ATOM 2220 C C . ILE B 1 117 ? 91.618 56.171 81.225 1.00 37.26 117 ILE B C 1
ATOM 2221 O O . ILE B 1 117 ? 91.734 55.127 80.533 1.00 29.03 117 ILE B O 1
ATOM 2226 N N . PHE B 1 118 ? 92.546 56.551 82.104 1.00 30.42 118 PHE B N 1
ATOM 2227 C CA . PHE B 1 118 ? 93.742 55.727 82.213 1.00 34.85 118 PHE B CA 1
ATOM 2228 C C . PHE B 1 118 ? 93.566 54.491 83.074 1.00 37.64 118 PHE B C 1
ATOM 2229 O O . PHE B 1 118 ? 94.127 54.403 84.161 1.00 35.69 118 PHE B O 1
ATOM 2237 N N . ALA B 1 119 ? 92.785 53.534 82.582 1.00 30.04 119 ALA B N 1
ATOM 2238 C CA . ALA B 1 119 ? 92.512 52.304 83.309 1.00 32.59 119 ALA B CA 1
ATOM 2239 C C . ALA B 1 119 ? 91.988 51.352 82.247 1.00 34.57 119 ALA B C 1
ATOM 2240 O O . ALA B 1 119 ? 91.717 51.777 81.128 1.00 28.99 119 ALA B O 1
ATOM 2242 N N . SER B 1 120 ? 91.848 50.071 82.575 1.00 30.40 120 SER B N 1
ATOM 2243 C CA . SER B 1 120 ? 91.335 49.136 81.571 1.00 32.92 120 SER B CA 1
ATOM 2244 C C . SER B 1 120 ? 90.109 48.485 82.177 1.00 38.07 120 SER B C 1
ATOM 2245 O O . SER B 1 120 ? 90.113 48.104 83.333 1.00 33.96 120 SER B O 1
ATOM 2248 N N . PHE B 1 121 ? 89.034 48.395 81.410 1.00 31.41 121 PHE B N 1
ATOM 2249 C CA . PHE B 1 121 ? 87.807 47.826 81.920 1.00 28.02 121 PHE B CA 1
ATOM 2250 C C . PHE B 1 121 ? 87.295 46.719 81.038 1.00 25.67 121 PHE B C 1
ATOM 2251 O O . PHE B 1 121 ? 87.805 46.490 79.942 1.00 35.23 121 PHE B O 1
ATOM 2259 N N . PRO B 1 122 ? 86.283 46.000 81.514 1.00 27.57 122 PRO B N 1
ATOM 2260 C CA . PRO B 1 122 ? 85.761 44.955 80.633 1.00 30.07 122 PRO B CA 1
ATOM 2261 C C . PRO B 1 122 ? 85.091 45.722 79.467 1.00 37.97 122 PRO B C 1
ATOM 2262 O O . PRO B 1 122 ? 84.529 46.810 79.668 1.00 28.26 122 PRO B O 1
ATOM 2266 N N . GLY B 1 123 ? 85.186 45.198 78.247 1.00 29.93 123 GLY B N 1
ATOM 2267 C CA . GLY B 1 123 ? 84.541 45.891 77.164 1.00 35.77 123 GLY B CA 1
ATOM 2268 C C . GLY B 1 123 ? 84.160 45.004 76.000 1.00 37.20 123 GLY B C 1
ATOM 2269 O O . GLY B 1 123 ? 84.850 44.016 75.731 1.00 32.89 123 GLY B O 1
ATOM 2270 N N . ASP B 1 124 ? 83.055 45.356 75.338 1.00 35.21 124 ASP B N 1
ATOM 2271 C CA . ASP B 1 124 ? 82.591 44.641 74.156 1.00 42.29 124 ASP B CA 1
ATOM 2272 C C . ASP B 1 124 ? 82.294 45.629 72.986 1.00 44.46 124 ASP B C 1
ATOM 2273 O O . ASP B 1 124 ? 81.850 45.208 71.923 1.00 41.64 124 ASP B O 1
ATOM 2278 N N . THR B 1 125 ? 82.523 46.926 73.189 1.00 40.37 125 THR B N 1
ATOM 2279 C CA . THR B 1 125 ? 82.298 47.935 72.145 1.00 43.55 125 THR B CA 1
ATOM 2280 C C . THR B 1 125 ? 83.478 48.886 72.176 1.00 47.06 125 THR B C 1
ATOM 2281 O O . THR B 1 125 ? 83.879 49.343 73.250 1.00 44.37 125 THR B O 1
ATOM 2285 N N . PHE B 1 126 ? 84.005 49.236 71.012 1.00 38.05 126 PHE B N 1
ATOM 2286 C CA . PHE B 1 126 ? 85.179 50.099 70.973 1.00 38.81 126 PHE B CA 1
ATOM 2287 C C . PHE B 1 126 ? 85.078 51.303 70.065 1.00 44.29 126 PHE B C 1
ATOM 2288 O O . PHE B 1 126 ? 84.256 51.332 69.144 1.00 41.26 126 PHE B O 1
ATOM 2296 N N . TYR B 1 127 ? 85.901 52.311 70.336 1.00 38.35 127 TYR B N 1
ATOM 2297 C CA . TYR B 1 127 ? 85.944 53.489 69.488 1.00 37.09 127 TYR B CA 1
ATOM 2298 C C . TYR B 1 127 ? 86.984 53.126 68.452 1.00 39.92 127 TYR B C 1
ATOM 2299 O O . TYR B 1 127 ? 87.905 52.384 68.740 1.00 44.58 127 TYR B O 1
ATOM 2308 N N . PRO B 1 128 ? 86.875 53.677 67.236 1.00 45.10 128 PRO B N 1
ATOM 2309 C CA . PRO B 1 128 ? 87.857 53.343 66.211 1.00 42.46 128 PRO B CA 1
ATOM 2310 C C . PRO B 1 128 ? 89.221 53.899 66.496 1.00 47.15 128 PRO B C 1
ATOM 2311 O O . PRO B 1 128 ? 89.386 54.823 67.279 1.00 43.19 128 PRO B O 1
ATOM 2315 N N . PRO B 1 129 ? 90.229 53.350 65.830 1.00 48.91 129 PRO B N 1
ATOM 2316 C CA . PRO B 1 129 ? 91.623 53.763 65.970 1.00 49.26 129 PRO B CA 1
ATOM 2317 C C . PRO B 1 129 ? 91.720 55.245 65.638 1.00 55.59 129 PRO B C 1
ATOM 2318 O O . PRO B 1 129 ? 90.992 55.733 64.778 1.00 55.74 129 PRO B O 1
ATOM 2322 N N . ILE B 1 130 ? 92.593 55.973 66.318 1.00 57.72 130 ILE B N 1
ATOM 2323 C CA . ILE B 1 130 ? 92.748 57.387 66.003 1.00 56.76 130 ILE B CA 1
ATOM 2324 C C . ILE B 1 130 ? 94.081 57.481 65.301 1.00 59.14 130 ILE B C 1
ATOM 2325 O O . ILE B 1 130 ? 95.125 57.532 65.944 1.00 58.30 130 ILE B O 1
ATOM 2330 N N . SER B 1 131 ? 94.037 57.468 63.973 1.00 67.60 131 SER B N 1
ATOM 2331 C CA . SER B 1 131 ? 95.248 57.541 63.158 1.00 76.28 131 SER B CA 1
ATOM 2332 C C . SER B 1 131 ? 96.080 58.779 63.446 1.00 80.36 131 SER B C 1
ATOM 2333 O O . SER B 1 131 ? 95.625 59.906 63.214 1.00 81.69 131 SER B O 1
ATOM 2336 N N . ASP B 1 132 ? 97.300 58.577 63.936 1.00 80.03 132 ASP B N 1
ATOM 2337 C CA . ASP B 1 132 ? 98.160 59.710 64.232 1.00 84.20 132 ASP B CA 1
ATOM 2338 C C . ASP B 1 132 ? 98.793 60.272 62.966 1.00 83.57 132 ASP B C 1
ATOM 2339 O O . ASP B 1 132 ? 99.778 60.996 63.029 1.00 82.25 132 ASP B O 1
ATOM 2344 N N . ASP B 1 133 ? 98.210 59.927 61.820 1.00 84.74 133 ASP B N 1
ATOM 2345 C CA . ASP B 1 133 ? 98.661 60.414 60.520 1.00 86.65 133 ASP B CA 1
ATOM 2346 C C . ASP B 1 133 ? 97.515 61.239 59.968 1.00 85.60 133 ASP B C 1
ATOM 2347 O O . ASP B 1 133 ? 97.688 62.041 59.060 1.00 88.26 133 ASP B O 1
ATOM 2352 N N . GLU B 1 134 ? 96.339 61.026 60.540 1.00 81.87 134 GLU B N 1
ATOM 2353 C CA . GLU B 1 134 ? 95.126 61.711 60.128 1.00 78.98 134 GLU B CA 1
ATOM 2354 C C . GLU B 1 134 ? 94.714 62.718 61.208 1.00 73.46 134 GLU B C 1
ATOM 2355 O O . GLU B 1 134 ? 94.066 63.735 60.924 1.00 72.30 134 GLU B O 1
ATOM 2361 N N . TRP B 1 135 ? 95.120 62.446 62.447 1.00 65.86 135 TRP B N 1
ATOM 2362 C CA . TRP B 1 135 ? 94.741 63.303 63.563 1.00 52.78 135 TRP B CA 1
ATOM 2363 C C . TRP B 1 135 ? 95.853 63.882 64.434 1.00 46.34 135 TRP B C 1
ATOM 2364 O O . TRP B 1 135 ? 96.872 63.260 64.681 1.00 46.83 135 TRP B O 1
ATOM 2375 N N . GLU B 1 136 ? 95.623 65.086 64.927 1.00 49.06 136 GLU B N 1
ATOM 2376 C CA . GLU B 1 136 ? 96.611 65.771 65.749 1.00 51.71 136 GLU B CA 1
ATOM 2377 C C . GLU B 1 136 ? 95.972 66.338 67.029 1.00 46.39 136 GLU B C 1
ATOM 2378 O O . GLU B 1 136 ? 94.802 66.739 67.028 1.00 47.71 136 GLU B O 1
ATOM 2384 N N . ILE B 1 137 ? 96.744 66.371 68.115 1.00 48.72 137 ILE B N 1
ATOM 2385 C CA . ILE B 1 137 ? 96.251 66.923 69.394 1.00 46.73 137 ILE B CA 1
ATOM 2386 C C . ILE B 1 137 ? 96.389 68.453 69.408 1.00 36.76 137 ILE B C 1
ATOM 2387 O O . ILE B 1 137 ? 97.490 68.972 69.291 1.00 40.49 137 ILE B O 1
ATOM 2392 N N . VAL B 1 138 ? 95.275 69.168 69.547 1.00 38.81 138 VAL B N 1
ATOM 2393 C CA . VAL B 1 138 ? 95.324 70.621 69.608 1.00 38.87 138 VAL B CA 1
ATOM 2394 C C . VAL B 1 138 ? 95.027 71.102 71.041 1.00 41.30 138 VAL B C 1
ATOM 2395 O O . VAL B 1 138 ? 95.198 72.291 71.353 1.00 31.99 138 VAL B O 1
ATOM 2399 N N . SER B 1 139 ? 94.583 70.190 71.916 1.00 38.82 139 SER B N 1
ATOM 2400 C CA . SER B 1 139 ? 94.312 70.565 73.314 1.00 36.18 139 SER B CA 1
ATOM 2401 C C . SER B 1 139 ? 94.413 69.354 74.246 1.00 38.73 139 SER B C 1
ATOM 2402 O O . SER B 1 139 ? 93.963 68.274 73.876 1.00 32.55 139 SER B O 1
ATOM 2405 N N . TYR B 1 140 ? 95.017 69.538 75.432 1.00 37.30 140 TYR B N 1
ATOM 2406 C CA . TYR B 1 140 ? 95.130 68.439 76.418 1.00 32.25 140 TYR B CA 1
ATOM 2407 C C . TYR B 1 140 ? 94.921 69.005 77.816 1.00 33.84 140 TYR B C 1
ATOM 2408 O O . TYR B 1 140 ? 95.601 69.949 78.191 1.00 33.67 140 TYR B O 1
ATOM 2417 N N . THR B 1 141 ? 93.969 68.435 78.564 1.00 30.06 141 THR B N 1
ATOM 2418 C CA . THR B 1 141 ? 93.664 68.884 79.924 1.00 29.83 141 THR B CA 1
ATOM 2419 C C . THR B 1 141 ? 93.532 67.683 80.889 1.00 34.23 141 THR B C 1
ATOM 2420 O O . THR B 1 141 ? 92.584 66.906 80.779 1.00 28.05 141 THR B O 1
ATOM 2424 N N . PRO B 1 142 ? 94.508 67.486 81.801 1.00 30.76 142 PRO B N 1
ATOM 2425 C CA . PRO B 1 142 ? 94.407 66.349 82.743 1.00 29.93 142 PRO B CA 1
ATOM 2426 C C . PRO B 1 142 ? 93.195 66.558 83.623 1.00 29.40 142 PRO B C 1
ATOM 2427 O O . PRO B 1 142 ? 92.908 67.676 84.019 1.00 30.83 142 PRO B O 1
ATOM 2431 N N . GLY B 1 143 ? 92.452 65.495 83.903 1.00 36.15 143 GLY B N 1
ATOM 2432 C CA . GLY B 1 143 ? 91.293 65.678 84.752 1.00 40.06 143 GLY B CA 1
ATOM 2433 C C . GLY B 1 143 ? 91.678 65.385 86.190 1.00 47.55 143 GLY B C 1
ATOM 2434 O O . GLY B 1 143 ? 92.778 64.905 86.455 1.00 42.56 143 GLY B O 1
ATOM 2435 N N . GLY B 1 144 ? 90.779 65.664 87.127 1.00 47.85 144 GLY B N 1
ATOM 2436 C CA . GLY B 1 144 ? 91.091 65.387 88.514 1.00 47.15 144 GLY B CA 1
ATOM 2437 C C . GLY B 1 144 ? 90.542 64.081 89.085 1.00 39.81 144 GLY B C 1
ATOM 2438 O O . GLY B 1 144 ? 89.327 63.887 89.155 1.00 41.91 144 GLY B O 1
ATOM 2439 N N . LYS B 1 145 ? 91.423 63.162 89.450 1.00 36.32 145 LYS B N 1
ATOM 2440 C CA . LYS B 1 145 ? 90.973 61.931 90.112 1.00 39.69 145 LYS B CA 1
ATOM 2441 C C . LYS B 1 145 ? 90.638 62.278 91.582 1.00 39.09 145 LYS B C 1
ATOM 2442 O O . LYS B 1 145 ? 91.445 62.927 92.266 1.00 34.63 145 LYS B O 1
ATOM 2448 N N . ASP B 1 146 ? 89.459 61.869 92.058 1.00 31.52 146 ASP B N 1
ATOM 2449 C CA . ASP B 1 146 ? 89.054 62.136 93.433 1.00 36.18 146 ASP B CA 1
ATOM 2450 C C . ASP B 1 146 ? 87.991 61.128 93.865 1.00 35.51 146 ASP B C 1
ATOM 2451 O O . ASP B 1 146 ? 87.673 60.198 93.097 1.00 31.16 146 ASP B O 1
ATOM 2456 N N . GLU B 1 147 ? 87.422 61.320 95.056 1.00 29.29 147 GLU B N 1
ATOM 2457 C CA . GLU B 1 147 ? 86.411 60.369 95.558 1.00 37.71 147 GLU B CA 1
ATOM 2458 C C . GLU B 1 147 ? 85.198 60.214 94.629 1.00 39.91 147 GLU B C 1
ATOM 2459 O O . GLU B 1 147 ? 84.477 59.211 94.700 1.00 40.65 147 GLU B O 1
ATOM 2465 N N . LYS B 1 148 ? 84.959 61.197 93.764 1.00 33.87 148 LYS B N 1
ATOM 2466 C CA . LYS B 1 148 ? 83.836 61.092 92.857 1.00 35.63 148 LYS B CA 1
ATOM 2467 C C . LYS B 1 148 ? 84.245 60.600 91.466 1.00 40.42 148 LYS B C 1
ATOM 2468 O O . LYS B 1 148 ? 83.408 60.065 90.734 1.00 38.41 148 LYS B O 1
ATOM 2474 N N . ASN B 1 149 ? 85.520 60.786 91.083 1.00 36.90 149 ASN B N 1
ATOM 2475 C CA . ASN B 1 149 ? 86.076 60.354 89.798 1.00 35.88 149 ASN B CA 1
ATOM 2476 C C . ASN B 1 149 ? 87.304 59.452 90.173 1.00 32.69 149 ASN B C 1
ATOM 2477 O O . ASN B 1 149 ? 88.384 59.951 90.497 1.00 33.35 149 ASN B O 1
ATOM 2482 N N . PRO B 1 150 ? 87.044 58.097 90.121 1.00 31.59 150 PRO B N 1
ATOM 2483 C CA . PRO B 1 150 ? 88.025 57.052 90.610 1.00 30.25 150 PRO B CA 1
ATOM 2484 C C . PRO B 1 150 ? 89.190 56.785 89.735 1.00 31.79 150 PRO B C 1
ATOM 2485 O O . PRO B 1 150 ? 89.984 55.913 90.049 1.00 30.47 150 PRO B O 1
ATOM 2489 N N . TYR B 1 151 ? 89.299 57.464 88.665 1.00 30.02 151 TYR B N 1
ATOM 2490 C CA . TYR B 1 151 ? 90.382 57.147 87.746 1.00 31.56 151 TYR B CA 1
ATOM 2491 C C . TYR B 1 151 ? 91.034 58.375 87.208 1.00 32.85 151 TYR B C 1
ATOM 2492 O O . TYR B 1 151 ? 90.365 59.397 87.065 1.00 34.81 151 TYR B O 1
ATOM 2501 N N . GLU B 1 152 ? 92.322 58.301 86.894 1.00 22.86 152 GLU B N 1
ATOM 2502 C CA . GLU B 1 152 ? 93.006 59.430 86.269 1.00 27.64 152 GLU B CA 1
ATOM 2503 C C . GLU B 1 152 ? 92.431 59.445 84.844 1.00 28.72 152 GLU B C 1
ATOM 2504 O O . GLU B 1 152 ? 92.118 58.372 84.262 1.00 26.79 152 GLU B O 1
ATOM 2510 N N . HIS B 1 153 ? 92.272 60.643 84.295 1.00 31.63 153 HIS B N 1
ATOM 2511 C CA . HIS B 1 153 ? 91.695 60.773 82.964 1.00 33.08 153 HIS B CA 1
ATOM 2512 C C . HIS B 1 153 ? 92.168 62.097 82.402 1.00 37.04 153 HIS B C 1
ATOM 2513 O O . HIS B 1 153 ? 92.818 62.888 83.121 1.00 31.87 153 HIS B O 1
ATOM 2520 N N . ALA B 1 154 ? 91.875 62.332 81.121 1.00 27.87 154 ALA B N 1
ATOM 2521 C CA . ALA B 1 154 ? 92.286 63.575 80.447 1.00 26.59 154 ALA B CA 1
ATOM 2522 C C . ALA B 1 154 ? 91.263 63.946 79.362 1.00 30.75 154 ALA B C 1
ATOM 2523 O O . ALA B 1 154 ? 90.659 63.082 78.745 1.00 25.93 154 ALA B O 1
ATOM 2525 N N . PHE B 1 155 ? 91.060 65.238 79.162 1.00 30.27 155 PHE B N 1
ATOM 2526 C CA . PHE B 1 155 ? 90.117 65.711 78.147 1.00 30.19 155 PHE B CA 1
ATOM 2527 C C . PHE B 1 155 ? 91.026 66.160 76.987 1.00 33.85 155 PHE B C 1
ATOM 2528 O O . PHE B 1 155 ? 91.821 67.110 77.097 1.00 36.14 155 PHE B O 1
ATOM 2536 N N . ILE B 1 156 ? 90.959 65.401 75.906 1.00 29.13 156 ILE B N 1
ATOM 2537 C CA . ILE B 1 156 ? 91.796 65.637 74.737 1.00 33.24 156 ILE B CA 1
ATOM 2538 C C . ILE B 1 156 ? 90.951 66.071 73.522 1.00 35.45 156 ILE B C 1
ATOM 2539 O O . ILE B 1 156 ? 89.844 65.569 73.315 1.00 35.41 156 ILE B O 1
ATOM 2544 N N . ILE B 1 157 ? 91.480 67.012 72.749 1.00 41.71 157 ILE B N 1
ATOM 2545 C CA . ILE B 1 157 ? 90.809 67.441 71.522 1.00 42.69 157 ILE B CA 1
ATOM 2546 C C . ILE B 1 157 ? 91.762 67.175 70.344 1.00 39.10 157 ILE B C 1
ATOM 2547 O O . ILE B 1 157 ? 92.930 67.536 70.373 1.00 36.45 157 ILE B O 1
ATOM 2552 N N . TYR B 1 158 ? 91.256 66.497 69.327 1.00 36.16 158 TYR B N 1
ATOM 2553 C CA . TYR B 1 158 ? 92.053 66.160 68.149 1.00 42.61 158 TYR B CA 1
ATOM 2554 C C . TYR B 1 158 ? 91.454 66.890 66.927 1.00 43.85 158 TYR B C 1
ATOM 2555 O O . TYR B 1 158 ? 90.254 67.137 66.884 1.00 40.95 158 TYR B O 1
ATOM 2564 N N . GLU B 1 159 ? 92.297 67.224 65.957 1.00 47.80 159 GLU B N 1
ATOM 2565 C CA . GLU B 1 159 ? 91.839 67.857 64.720 1.00 48.38 159 GLU B CA 1
ATOM 2566 C C . GLU B 1 159 ? 92.653 67.230 63.604 1.00 49.31 159 GLU B C 1
ATOM 2567 O O . GLU B 1 159 ? 93.738 66.707 63.857 1.00 51.23 159 GLU B O 1
ATOM 2573 N N . ARG B 1 160 ? 92.126 67.236 62.381 1.00 57.02 160 ARG B N 1
ATOM 2574 C CA . ARG B 1 160 ? 92.834 66.600 61.276 1.00 60.76 160 ARG B CA 1
ATOM 2575 C C . ARG B 1 160 ? 94.210 67.224 61.017 1.00 61.02 160 ARG B C 1
ATOM 2576 O O . ARG B 1 160 ? 94.277 68.471 61.045 1.00 65.62 160 ARG B O 1
#

B-factor: mean 47.94, std 27.0, range [13.22, 154.69]

Nearest PDB structures (foldseek):
  1zdr-assembly2_B  TM=9.843E-01  e=1.088E-33  Geobacillus stearothermophilus
  4m7v-assembly1_A  TM=9.525E-01  e=3.217E-22  Enterococcus faecalis V583
  1drb-assembly1_B  TM=9.337E-01  e=2.269E-20  Escherichia coli
  1dra-assembly1_B  TM=9.343E-01  e=3.103E-20  Escherichia coli
  5ecx-assembly1_B  TM=9.211E-01  e=1.046E-17  Klebsiella pneumoniae